Protein AF-A0A2V6JIP4-F1 (afdb_monomer)

Nearest PDB structures (foldseek):
  2ijq-assembly2_B  TM=7.005E-01  e=1.209E+00  Haloarcula marismortui
  2ijq-assembly1_A  TM=6.995E-01  e=1.365E+00  Haloarcula marismortui
  7jpn-assembly1_G  TM=5.133E-01  e=2.505E+00  Bos taurus

Solvent-accessible surface area (backbone atoms only — not comparable to full-atom values): 11284 Å² total; per-residue (Å²): 140,83,64,77,62,62,61,51,55,51,53,52,57,56,57,62,64,69,71,70,68,81,79,73,77,76,75,72,80,72,75,51,71,72,51,55,55,49,52,49,35,52,51,27,52,75,67,64,38,19,57,61,22,19,54,51,28,48,55,57,59,68,46,86,86,67,50,73,68,58,42,12,33,30,50,36,49,26,55,48,21,40,27,40,12,28,43,75,60,80,33,53,73,65,56,43,55,61,71,56,57,81,49,57,80,31,61,32,30,48,71,76,20,48,25,46,88,70,74,53,91,84,61,56,57,30,46,46,69,90,48,53,75,48,38,60,46,63,33,40,38,46,49,99,82,66,77,33,36,27,31,40,37,39,39,28,37,71,58,56,57,72,55,79,89,44,52,75,21,32,34,27,45,36,25,33,25,69,44,77,41,67,31,95,82,65,37,48,50,47,25,29,38,37,33,29,35,70,22,49,76,50,77,46,73,81,127

Sequence (207 aa):
MISRSAKRAKLIALLVLLLFVPVTICRGETATEDQEEYDRILQLISNEDWKAASDAAASYLAKTGTSGDLQARLRYIVIYTTAGAVSTGAFDFDVLNKRLKGFVAKSVTLPDRPVINDAQPGRMNAICISDPHATSFMVVAANKTNTTIHAFEYVKLQQAVDLAPHVGELGSITGTLRKIEPNPNKSRALVLRIYIDDATIAFSKHS

pLDDT: mean 86.93, std 17.53, range [41.91, 98.75]

Mean predicted aligned error: 9.5 Å

Structure (mmCIF, N/CA/C/O backbone):
data_AF-A0A2V6JIP4-F1
#
_entry.id   AF-A0A2V6JIP4-F1
#
loop_
_atom_site.group_PDB
_atom_site.id
_atom_site.type_symbol
_atom_site.label_atom_id
_atom_site.label_alt_id
_atom_site.label_comp_id
_atom_site.label_asym_id
_atom_site.label_entity_id
_atom_site.label_seq_id
_atom_site.pdbx_PDB_ins_code
_atom_site.Cartn_x
_atom_site.Cartn_y
_atom_site.Cartn_z
_atom_site.occupancy
_atom_site.B_iso_or_equiv
_atom_site.auth_seq_id
_atom_site.auth_comp_id
_atom_site.auth_asym_id
_atom_site.auth_atom_id
_atom_site.pdbx_PDB_model_num
ATOM 1 N N . MET A 1 1 ? 28.187 79.185 -5.953 1.00 47.06 1 MET A N 1
ATOM 2 C CA . MET A 1 1 ? 26.745 79.129 -5.610 1.00 47.06 1 MET A CA 1
ATOM 3 C C . MET A 1 1 ? 26.079 78.025 -6.421 1.00 47.06 1 MET A C 1
ATOM 5 O O . MET A 1 1 ? 25.707 78.257 -7.559 1.00 47.06 1 MET A O 1
ATOM 9 N N . ILE A 1 2 ? 25.969 76.813 -5.867 1.00 44.22 2 ILE A N 1
ATOM 10 C CA . ILE A 1 2 ? 25.184 75.724 -6.472 1.00 44.22 2 ILE A CA 1
ATOM 11 C C . ILE A 1 2 ? 23.870 75.648 -5.696 1.00 44.22 2 ILE A C 1
ATOM 13 O O . ILE A 1 2 ? 23.852 75.479 -4.477 1.00 44.22 2 ILE A O 1
ATOM 17 N N . SER A 1 3 ? 22.786 75.895 -6.424 1.00 41.91 3 SER A N 1
ATOM 18 C CA . SER A 1 3 ? 21.436 76.165 -5.938 1.00 41.91 3 SER A CA 1
ATOM 19 C C . SER A 1 3 ? 20.880 75.061 -5.025 1.00 41.91 3 SER A C 1
ATOM 21 O O . SER A 1 3 ? 20.859 73.883 -5.387 1.00 41.91 3 SER A O 1
ATOM 23 N N . ARG A 1 4 ? 20.340 75.459 -3.859 1.00 49.81 4 ARG A N 1
ATOM 24 C CA . ARG A 1 4 ? 19.570 74.602 -2.926 1.00 49.81 4 ARG A CA 1
ATOM 25 C C . ARG A 1 4 ? 18.378 73.889 -3.603 1.00 49.81 4 ARG A C 1
ATOM 27 O O . ARG A 1 4 ? 17.876 72.911 -3.055 1.00 49.81 4 ARG A O 1
ATOM 34 N N . SER A 1 5 ? 17.967 74.339 -4.793 1.00 52.50 5 SER A N 1
ATOM 35 C CA . SER A 1 5 ? 16.882 73.769 -5.603 1.00 52.50 5 SER A CA 1
ATOM 36 C C . SER A 1 5 ? 17.182 72.351 -6.119 1.00 52.50 5 SER A C 1
ATOM 38 O O . SER A 1 5 ? 16.341 71.459 -6.012 1.00 52.50 5 SER A O 1
ATOM 40 N N . ALA A 1 6 ? 18.416 72.080 -6.564 1.00 49.09 6 ALA A N 1
ATOM 41 C CA . ALA A 1 6 ? 18.770 70.790 -7.172 1.00 49.09 6 ALA A CA 1
ATOM 42 C C . ALA A 1 6 ? 18.774 69.621 -6.167 1.00 49.09 6 ALA A C 1
ATOM 44 O O . ALA A 1 6 ? 18.506 68.477 -6.532 1.00 49.09 6 ALA A O 1
ATOM 45 N N . LYS A 1 7 ? 19.043 69.903 -4.883 1.00 46.25 7 LYS A N 1
ATOM 46 C CA . LYS A 1 7 ? 19.002 68.893 -3.811 1.00 46.25 7 LYS A CA 1
ATOM 47 C C . LYS A 1 7 ? 17.568 68.526 -3.415 1.00 46.25 7 LYS A C 1
ATOM 49 O O . LYS A 1 7 ? 17.318 67.367 -3.107 1.00 46.25 7 LYS A O 1
ATOM 54 N N . ARG A 1 8 ? 16.623 69.475 -3.476 1.00 51.84 8 ARG A N 1
ATOM 55 C CA . ARG A 1 8 ? 15.197 69.218 -3.203 1.00 51.84 8 ARG A CA 1
ATOM 56 C C . ARG A 1 8 ? 14.533 68.428 -4.333 1.00 51.84 8 ARG A C 1
ATOM 58 O O . ARG A 1 8 ? 13.801 67.490 -4.047 1.00 51.84 8 ARG A O 1
ATOM 65 N N . ALA A 1 9 ? 14.866 68.728 -5.590 1.00 53.12 9 ALA A N 1
ATOM 66 C CA . ALA A 1 9 ? 14.358 67.981 -6.743 1.00 53.12 9 ALA A CA 1
ATOM 67 C C . ALA A 1 9 ? 14.819 66.508 -6.750 1.00 53.12 9 ALA A C 1
ATOM 69 O O . ALA A 1 9 ? 14.025 65.617 -7.037 1.00 53.12 9 ALA A O 1
ATOM 70 N N . LYS A 1 10 ? 16.073 66.232 -6.354 1.00 49.16 10 LYS A N 1
ATOM 71 C CA . LYS A 1 10 ? 16.584 64.854 -6.223 1.00 49.16 10 LYS A CA 1
ATOM 72 C C . LYS A 1 10 ? 15.958 64.081 -5.059 1.00 49.16 10 LYS A C 1
ATOM 74 O O . LYS A 1 10 ? 15.735 62.885 -5.195 1.00 49.16 10 LYS A O 1
ATOM 79 N N . LEU A 1 11 ? 15.651 64.746 -3.942 1.00 46.84 11 LEU A N 1
ATOM 80 C CA . LEU A 1 11 ? 15.025 64.096 -2.785 1.00 46.84 11 LEU A CA 1
ATOM 81 C C . LEU A 1 11 ? 13.560 63.717 -3.064 1.00 46.84 11 LEU A C 1
ATOM 83 O O . LEU A 1 11 ? 13.113 62.658 -2.640 1.00 46.84 11 LEU A O 1
ATOM 87 N N . ILE A 1 12 ? 12.841 64.548 -3.827 1.00 54.12 12 ILE A N 1
ATOM 88 C CA . ILE A 1 12 ? 11.459 64.270 -4.250 1.00 54.12 12 ILE A CA 1
ATOM 89 C C . ILE A 1 12 ? 11.430 63.141 -5.292 1.00 54.12 12 ILE A C 1
ATOM 91 O O . ILE A 1 12 ? 10.610 62.236 -5.180 1.00 54.12 12 ILE A O 1
ATOM 95 N N . ALA A 1 13 ? 12.366 63.128 -6.248 1.00 54.41 13 ALA A N 1
ATOM 96 C CA . ALA A 1 13 ? 12.469 62.046 -7.230 1.00 54.41 13 ALA A CA 1
ATOM 97 C C . ALA A 1 13 ? 12.813 60.683 -6.591 1.00 54.41 13 ALA A C 1
ATOM 99 O O . ALA A 1 13 ? 12.312 59.656 -7.040 1.00 54.41 13 ALA A O 1
ATOM 100 N N . LEU A 1 14 ? 13.616 60.667 -5.518 1.00 48.69 14 LEU A 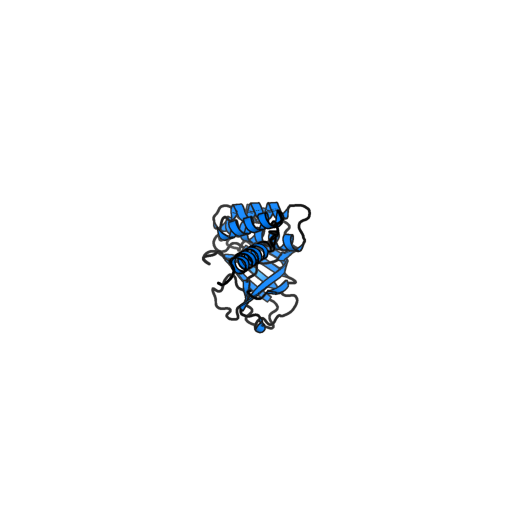N 1
ATOM 101 C CA . LEU A 1 14 ? 13.953 59.437 -4.793 1.00 48.69 14 LEU A CA 1
ATOM 102 C C . LEU A 1 14 ? 12.783 58.919 -3.933 1.00 48.69 14 LEU A C 1
ATOM 104 O O . LEU A 1 14 ? 12.618 57.710 -3.803 1.00 48.69 14 LEU A O 1
ATOM 108 N N . LEU A 1 15 ? 11.948 59.811 -3.382 1.00 49.94 15 LEU A N 1
ATOM 109 C CA . LEU A 1 15 ? 10.772 59.418 -2.593 1.00 49.94 15 LEU A CA 1
ATOM 110 C C . LEU A 1 15 ? 9.631 58.855 -3.456 1.00 49.94 15 LEU A C 1
ATOM 112 O O . LEU A 1 15 ? 8.916 57.964 -3.009 1.00 49.94 15 LEU A O 1
ATOM 116 N N . VAL A 1 16 ? 9.472 59.337 -4.693 1.00 52.81 16 VAL A N 1
ATOM 117 C CA . VAL A 1 16 ? 8.431 58.844 -5.615 1.00 52.81 16 VAL A CA 1
ATOM 118 C C . VAL A 1 16 ? 8.774 57.453 -6.172 1.00 52.81 16 VAL A C 1
ATOM 120 O O . VAL A 1 16 ? 7.871 56.664 -6.439 1.00 52.81 16 VAL A O 1
ATOM 123 N N . LEU A 1 17 ? 10.061 57.099 -6.270 1.00 46.59 17 LEU A N 1
ATOM 124 C CA . LEU A 1 17 ? 10.493 55.778 -6.747 1.00 46.59 17 LEU A CA 1
ATOM 125 C C . LEU A 1 17 ? 10.333 54.660 -5.693 1.00 46.59 17 LEU A C 1
ATOM 127 O O . LEU A 1 17 ? 10.286 53.487 -6.046 1.00 46.59 17 LEU A O 1
ATOM 131 N N . LE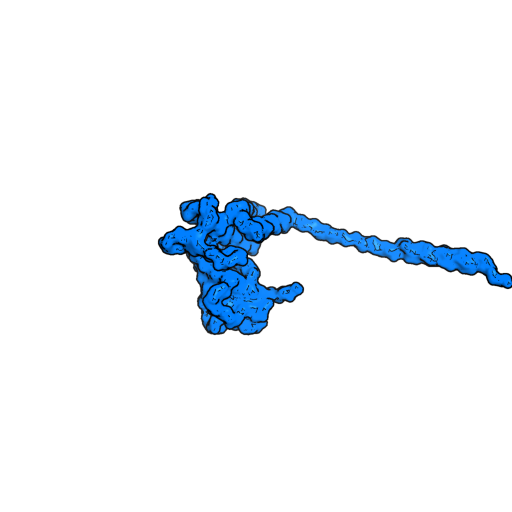U A 1 18 ? 10.205 55.010 -4.409 1.00 48.09 18 LEU A N 1
ATOM 132 C CA . LEU A 1 18 ? 10.029 54.058 -3.300 1.00 48.09 18 LEU A CA 1
ATOM 133 C C . LEU A 1 18 ? 8.567 53.637 -3.056 1.00 48.09 18 LEU A C 1
ATOM 135 O O . LEU A 1 18 ? 8.319 52.759 -2.235 1.00 48.09 18 LEU A O 1
ATOM 139 N N . LEU A 1 19 ? 7.603 54.227 -3.772 1.00 47.38 19 LEU A N 1
ATOM 140 C CA . LEU A 1 19 ? 6.169 53.930 -3.626 1.00 47.38 19 LEU A CA 1
ATOM 141 C C . LEU A 1 19 ? 5.627 52.920 -4.652 1.00 47.38 19 LEU A C 1
ATOM 143 O O . LEU A 1 19 ? 4.460 52.550 -4.578 1.00 47.38 19 LEU A O 1
ATOM 147 N N . PHE A 1 20 ? 6.467 52.429 -5.567 1.00 47.50 20 PHE A N 1
ATOM 148 C CA . PHE A 1 20 ? 6.118 51.375 -6.525 1.00 47.50 20 PHE A CA 1
ATOM 149 C C . PHE A 1 20 ? 6.810 50.053 -6.178 1.00 47.50 20 PHE A C 1
ATOM 151 O O . PHE A 1 20 ? 7.462 49.438 -7.018 1.00 47.50 20 PHE A O 1
ATOM 158 N N . VAL A 1 21 ? 6.669 49.593 -4.932 1.00 52.66 21 VAL A N 1
ATOM 159 C CA . VAL A 1 21 ? 6.847 48.164 -4.655 1.00 52.66 21 VAL A CA 1
ATOM 160 C C . VAL A 1 21 ? 5.529 47.506 -5.057 1.00 52.66 21 VAL A C 1
ATOM 162 O O . VAL A 1 21 ? 4.524 47.755 -4.387 1.00 52.66 21 VAL A O 1
ATOM 165 N N . PRO A 1 22 ? 5.465 46.724 -6.152 1.00 52.22 22 PRO A N 1
ATOM 166 C CA . PRO A 1 22 ? 4.296 45.901 -6.388 1.00 52.22 22 PRO A CA 1
ATOM 167 C C . PRO A 1 22 ? 4.175 44.982 -5.176 1.00 52.22 22 PRO A C 1
ATOM 169 O O . PRO A 1 22 ? 5.034 44.137 -4.929 1.00 52.22 22 PRO A O 1
ATOM 172 N N . VAL A 1 23 ? 3.130 45.194 -4.376 1.00 49.75 23 VAL A N 1
ATOM 173 C CA . VAL A 1 23 ? 2.693 44.205 -3.401 1.00 49.75 23 VAL A CA 1
ATOM 174 C C . VAL A 1 23 ? 2.195 43.047 -4.246 1.00 49.75 23 VAL A C 1
ATOM 176 O O . VAL A 1 23 ? 1.039 43.006 -4.663 1.00 49.75 23 VAL A O 1
ATOM 179 N N . THR A 1 24 ? 3.104 42.140 -4.584 1.00 53.69 24 THR A N 1
ATOM 180 C CA . THR A 1 24 ? 2.742 40.823 -5.071 1.00 53.69 24 THR A CA 1
ATOM 181 C C . THR A 1 24 ? 1.985 40.196 -3.915 1.00 53.69 24 THR A C 1
ATOM 183 O O . THR A 1 24 ? 2.576 39.731 -2.943 1.00 53.69 24 THR A O 1
ATOM 186 N N . ILE A 1 25 ? 0.656 40.286 -3.962 1.00 48.72 25 ILE A N 1
ATOM 187 C CA . ILE A 1 25 ? -0.211 39.504 -3.097 1.00 48.72 25 ILE A CA 1
ATOM 188 C C . ILE A 1 25 ? 0.068 38.064 -3.514 1.00 48.72 25 ILE A C 1
ATOM 190 O O . ILE A 1 25 ? -0.508 37.563 -4.478 1.00 48.72 25 ILE A O 1
ATOM 194 N N . CYS A 1 26 ? 1.016 37.421 -2.831 1.00 47.44 26 CYS A N 1
ATOM 195 C CA . CYS A 1 26 ? 1.121 35.977 -2.818 1.00 47.44 26 CYS A CA 1
ATOM 196 C C . CYS A 1 26 ? -0.210 35.491 -2.256 1.00 47.44 26 CYS A C 1
ATOM 198 O O . CYS A 1 26 ? -0.433 35.491 -1.046 1.00 47.44 26 CYS A O 1
ATOM 200 N N . ARG A 1 27 ? -1.1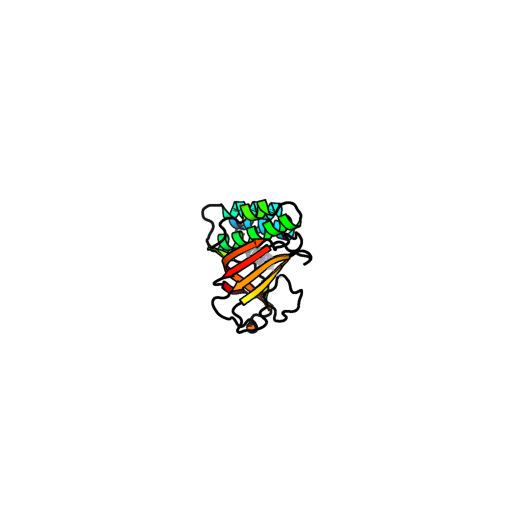37 35.158 -3.154 1.00 42.69 27 ARG A N 1
ATOM 201 C CA . ARG A 1 27 ? -2.284 34.328 -2.828 1.00 42.69 27 ARG A CA 1
ATOM 202 C C . ARG A 1 27 ? -1.668 33.014 -2.361 1.00 42.69 27 ARG A C 1
ATOM 204 O O . ARG A 1 27 ? -1.226 32.225 -3.187 1.00 42.69 27 ARG A O 1
ATOM 211 N N . GLY A 1 28 ? -1.536 32.842 -1.048 1.00 43.78 28 GLY A N 1
ATOM 212 C CA . GLY A 1 28 ? -1.314 31.522 -0.486 1.00 43.78 28 GLY A CA 1
ATOM 213 C C . GLY A 1 28 ? -2.487 30.682 -0.956 1.00 43.78 28 GLY A C 1
ATOM 214 O O . GLY A 1 28 ? -3.631 30.987 -0.614 1.00 43.78 28 GLY A O 1
ATOM 215 N N . GLU A 1 29 ? -2.218 29.720 -1.832 1.00 47.16 29 GLU A N 1
ATOM 216 C CA . GLU A 1 29 ? -3.162 28.655 -2.131 1.00 47.16 29 GLU A CA 1
ATOM 217 C C . GLU A 1 29 ? -3.501 28.032 -0.779 1.00 47.16 29 GLU A C 1
ATOM 219 O O . GLU A 1 29 ? -2.646 27.462 -0.103 1.00 47.16 29 GLU A O 1
ATOM 224 N N . THR A 1 30 ? -4.714 28.293 -0.304 1.00 48.38 30 THR A N 1
ATOM 225 C CA . THR A 1 30 ? -5.207 27.665 0.914 1.00 48.38 30 THR A CA 1
ATOM 226 C C . THR A 1 30 ? -5.352 26.199 0.561 1.00 48.38 30 THR A C 1
ATOM 228 O O . THR A 1 30 ? -6.073 25.869 -0.382 1.00 48.38 30 THR A O 1
ATOM 231 N N . ALA A 1 31 ? -4.600 25.339 1.250 1.00 60.22 31 ALA A N 1
ATOM 232 C CA . ALA A 1 31 ? -4.761 23.904 1.108 1.00 60.22 31 ALA A CA 1
ATOM 233 C C . ALA A 1 31 ? -6.252 23.587 1.277 1.00 60.22 31 ALA A C 1
ATOM 235 O O . ALA A 1 31 ? -6.905 24.083 2.197 1.00 60.22 31 ALA A O 1
ATOM 236 N N . THR A 1 32 ? -6.819 22.833 0.341 1.00 76.25 32 THR A N 1
ATOM 237 C CA . THR A 1 32 ? -8.200 22.372 0.476 1.00 76.25 32 THR A CA 1
ATOM 238 C C . THR A 1 32 ? -8.299 21.490 1.724 1.00 76.25 32 THR A C 1
ATOM 240 O O . THR A 1 32 ? -7.341 20.792 2.042 1.00 76.25 32 THR A O 1
ATOM 243 N N . GLU A 1 33 ? -9.443 21.465 2.412 1.00 76.19 33 GLU A N 1
ATOM 244 C CA . GLU A 1 33 ? -9.674 20.603 3.593 1.00 76.19 33 GLU A CA 1
ATOM 245 C C . GLU A 1 33 ? -9.262 19.135 3.335 1.00 76.19 33 GLU A C 1
ATOM 247 O O . GLU A 1 33 ? -8.642 18.484 4.175 1.00 76.19 33 GLU A O 1
ATOM 252 N N . ASP A 1 34 ? -9.504 18.658 2.111 1.00 81.19 34 ASP A N 1
ATOM 253 C CA . ASP A 1 34 ? -9.101 17.338 1.619 1.00 81.19 34 ASP A CA 1
ATOM 254 C C . ASP A 1 34 ? -7.580 17.090 1.652 1.00 81.19 34 ASP A C 1
ATOM 256 O O . ASP A 1 34 ? -7.134 15.962 1.890 1.00 81.19 34 ASP A O 1
ATOM 260 N N . GLN A 1 35 ? -6.785 18.134 1.410 1.00 86.06 35 GLN A N 1
ATOM 261 C CA . GLN A 1 35 ? -5.325 18.083 1.443 1.00 86.06 35 GLN A CA 1
ATOM 262 C C . GLN A 1 35 ? -4.834 18.036 2.892 1.00 86.06 35 GLN A C 1
ATOM 264 O O . GLN A 1 35 ? -3.994 17.202 3.221 1.00 86.06 35 GLN A O 1
ATOM 269 N N . GLU A 1 36 ? -5.412 18.852 3.779 1.00 90.38 36 GLU A N 1
ATOM 270 C CA . GLU A 1 36 ? -5.062 18.852 5.205 1.00 90.38 36 GLU A CA 1
ATOM 271 C C . GLU A 1 36 ? -5.345 17.495 5.868 1.00 90.38 36 GLU A C 1
ATOM 273 O O . GLU A 1 36 ? -4.538 16.994 6.657 1.00 90.38 36 GLU A O 1
ATOM 278 N N . GLU A 1 37 ? -6.474 16.859 5.538 1.00 92.94 37 GLU A N 1
ATOM 279 C CA . GLU A 1 37 ? -6.805 15.535 6.066 1.00 92.94 37 GLU A CA 1
ATOM 280 C C . GLU A 1 37 ? -5.851 14.455 5.542 1.00 92.94 37 GLU A C 1
ATOM 282 O O . GLU A 1 37 ? -5.409 13.595 6.313 1.00 92.94 37 GLU A O 1
ATOM 287 N N . TYR A 1 38 ? -5.496 14.510 4.256 1.00 94.50 38 TYR A N 1
ATOM 288 C CA . TYR A 1 38 ? -4.529 13.585 3.674 1.00 94.50 38 TYR A CA 1
ATOM 289 C C . TYR A 1 38 ? -3.145 13.745 4.320 1.00 94.50 38 TYR A C 1
ATOM 291 O O . TYR A 1 38 ? -2.554 12.760 4.767 1.00 94.50 38 TYR A O 1
ATOM 299 N N . ASP A 1 39 ? -2.668 14.981 4.468 1.00 95.56 39 ASP A N 1
ATOM 300 C CA . ASP A 1 39 ? -1.378 15.289 5.090 1.00 95.56 39 ASP A CA 1
ATOM 301 C C . ASP A 1 39 ? -1.338 14.861 6.559 1.00 95.56 39 ASP A C 1
ATOM 303 O O . ASP A 1 39 ? -0.343 14.301 7.030 1.00 95.56 39 ASP A O 1
ATOM 307 N N . ARG A 1 40 ? -2.454 15.010 7.283 1.00 97.44 40 ARG A N 1
ATOM 308 C CA . ARG A 1 40 ? -2.588 14.484 8.644 1.00 97.44 40 ARG A CA 1
ATOM 309 C C . ARG A 1 40 ? -2.426 12.965 8.689 1.00 97.44 40 ARG A C 1
ATOM 311 O O . ARG A 1 40 ? -1.761 12.459 9.594 1.00 97.44 40 ARG A O 1
ATOM 318 N N . ILE A 1 41 ? -3.013 12.225 7.746 1.00 98.31 41 ILE A N 1
ATOM 319 C CA . ILE A 1 41 ? -2.838 10.767 7.668 1.00 98.31 41 ILE A CA 1
ATOM 320 C C . ILE A 1 41 ? -1.366 10.425 7.431 1.00 98.31 41 ILE A C 1
ATOM 322 O O . ILE A 1 41 ? -0.825 9.564 8.128 1.00 98.31 41 ILE A O 1
ATOM 326 N N . LEU A 1 42 ? -0.699 11.115 6.502 1.00 97.56 42 LEU A N 1
ATOM 327 C CA . LEU A 1 42 ? 0.726 10.905 6.237 1.00 97.56 42 LEU A CA 1
ATOM 328 C C . LEU A 1 42 ? 1.589 11.199 7.469 1.00 97.56 42 LEU A C 1
ATOM 330 O O . LEU A 1 42 ? 2.515 10.441 7.764 1.00 97.56 42 LEU A O 1
ATOM 334 N N . GLN A 1 43 ? 1.251 12.232 8.242 1.00 98.06 43 GLN A N 1
ATOM 335 C CA . GLN A 1 43 ? 1.936 12.537 9.495 1.00 98.06 43 GLN A CA 1
ATOM 336 C C . GLN A 1 43 ? 1.770 11.415 10.532 1.00 98.06 43 GLN A C 1
ATOM 338 O O . GLN A 1 43 ? 2.742 11.044 11.192 1.00 98.06 43 GLN A O 1
ATOM 343 N N . LEU A 1 44 ? 0.568 10.843 10.666 1.00 98.62 44 LEU A N 1
ATOM 344 C CA . LEU A 1 44 ? 0.320 9.706 11.563 1.00 98.62 44 LEU A CA 1
ATOM 345 C C . LEU A 1 44 ? 1.125 8.469 11.137 1.00 98.62 44 LEU A C 1
ATOM 347 O O . LEU A 1 44 ? 1.718 7.808 11.987 1.00 98.62 44 LEU A O 1
ATOM 351 N N . ILE A 1 45 ? 1.208 8.198 9.829 1.00 98.12 45 ILE A N 1
ATOM 352 C CA . ILE A 1 45 ? 2.043 7.125 9.262 1.00 98.12 45 ILE A CA 1
ATOM 353 C C . ILE A 1 45 ? 3.522 7.368 9.574 1.00 98.12 45 ILE A C 1
ATOM 355 O O . ILE A 1 45 ? 4.206 6.456 10.028 1.00 98.12 45 ILE A O 1
ATOM 359 N N . SER A 1 46 ? 4.014 8.592 9.366 1.00 96.94 46 SER A N 1
ATOM 360 C CA . SER A 1 46 ? 5.406 8.965 9.650 1.00 96.94 46 SER A CA 1
ATOM 361 C C . SER A 1 46 ? 5.764 8.810 11.131 1.00 96.94 46 SER A C 1
ATOM 363 O O . SER A 1 46 ? 6.915 8.518 11.463 1.00 96.94 46 SER A O 1
ATOM 365 N N . ASN A 1 47 ? 4.786 9.008 12.016 1.00 98.06 47 ASN A N 1
ATOM 366 C CA . ASN A 1 47 ? 4.930 8.823 13.457 1.00 98.06 47 ASN A CA 1
ATOM 367 C C . ASN A 1 47 ? 4.716 7.366 13.903 1.00 98.06 47 ASN A C 1
ATOM 369 O O . ASN A 1 47 ? 4.812 7.089 15.095 1.00 98.06 47 ASN A O 1
ATOM 373 N N . GLU A 1 48 ? 4.416 6.452 12.974 1.00 98.19 48 GLU A N 1
ATOM 374 C CA . GLU A 1 48 ? 4.067 5.053 13.246 1.00 98.19 48 GLU A CA 1
ATOM 375 C C . GLU A 1 48 ? 2.860 4.895 14.203 1.00 98.19 48 GLU A C 1
ATOM 377 O O . GLU A 1 48 ? 2.696 3.865 14.860 1.00 98.19 48 GLU A O 1
ATOM 382 N N . ASP A 1 49 ? 1.959 5.889 14.252 1.00 98.44 49 ASP A N 1
ATOM 383 C CA . ASP A 1 49 ? 0.675 5.791 14.961 1.00 98.44 49 ASP A CA 1
ATOM 384 C C . ASP A 1 49 ? -0.329 5.015 14.099 1.00 98.44 49 ASP A C 1
ATOM 386 O O . ASP A 1 49 ? -1.267 5.550 13.498 1.00 98.44 49 ASP A O 1
ATOM 390 N N . TRP A 1 50 ? -0.077 3.713 13.985 1.00 98.38 50 TRP A N 1
ATOM 391 C CA . TRP A 1 50 ? -0.750 2.851 13.021 1.00 98.38 50 TRP A CA 1
ATOM 392 C C . TRP A 1 50 ? -2.256 2.775 13.216 1.00 98.38 50 TRP A C 1
ATOM 394 O O . TRP A 1 50 ? -3.005 2.734 12.239 1.00 98.38 50 TRP A O 1
ATOM 404 N N . LYS A 1 51 ? -2.711 2.758 14.473 1.00 98.56 51 LYS A N 1
ATOM 405 C CA . LYS A 1 51 ? -4.139 2.692 14.773 1.00 98.56 51 LYS A CA 1
ATOM 406 C C . LYS A 1 51 ? -4.824 3.984 14.336 1.00 98.56 51 LYS A C 1
ATOM 408 O O . LYS A 1 51 ? -5.820 3.909 13.617 1.00 98.56 51 LYS A O 1
ATOM 413 N N . ALA A 1 52 ? -4.295 5.143 14.735 1.00 98.62 52 ALA A N 1
ATOM 414 C CA . ALA A 1 52 ? -4.886 6.421 14.359 1.00 98.62 52 ALA A CA 1
ATOM 415 C C . ALA A 1 52 ? -4.831 6.639 12.842 1.00 98.62 52 ALA A C 1
ATOM 417 O O . ALA A 1 52 ? -5.829 7.055 12.257 1.00 98.62 52 ALA A O 1
ATOM 418 N N . ALA A 1 53 ? -3.714 6.293 12.194 1.00 98.69 53 ALA A N 1
ATOM 419 C CA . ALA A 1 53 ? -3.576 6.366 10.743 1.00 98.69 53 ALA A CA 1
ATOM 420 C C . ALA A 1 53 ? -4.605 5.476 10.026 1.00 98.69 53 ALA A C 1
ATOM 422 O O . ALA A 1 53 ? -5.245 5.914 9.071 1.00 98.69 53 ALA A O 1
ATOM 423 N N . SER A 1 54 ? -4.808 4.247 10.513 1.00 98.50 54 SER A N 1
ATOM 424 C CA . SER A 1 54 ? -5.786 3.307 9.956 1.00 98.50 54 SER A CA 1
ATOM 425 C C . SER A 1 54 ? -7.223 3.796 10.123 1.00 98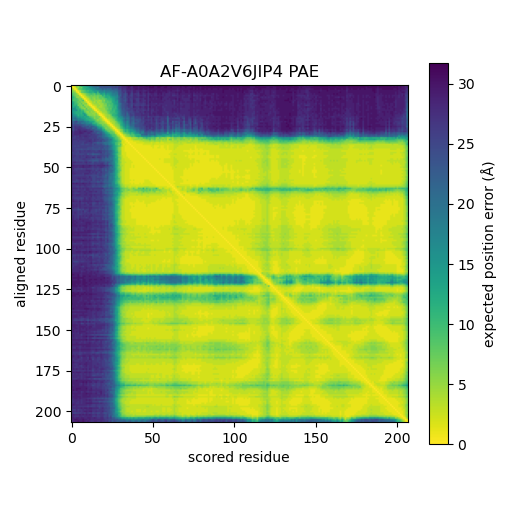.50 54 SER A C 1
ATOM 427 O O . SER A 1 54 ? -8.005 3.737 9.175 1.00 98.50 54 SER A O 1
ATOM 429 N N . ASP A 1 55 ? -7.574 4.301 11.309 1.00 98.50 55 ASP A N 1
ATOM 430 C CA . ASP A 1 55 ? -8.905 4.852 11.580 1.00 98.50 55 ASP A CA 1
ATOM 431 C C . ASP A 1 55 ? -9.177 6.099 10.718 1.00 98.50 55 ASP A C 1
ATOM 433 O O . ASP A 1 55 ? -10.232 6.190 10.087 1.00 98.50 55 ASP A O 1
ATOM 437 N N . ALA A 1 56 ? -8.210 7.019 10.624 1.00 98.31 56 ALA A N 1
ATOM 438 C CA . ALA A 1 56 ? -8.324 8.232 9.816 1.00 98.31 56 ALA A CA 1
ATOM 439 C C . ALA A 1 56 ? -8.454 7.917 8.317 1.00 98.31 56 ALA A C 1
ATOM 441 O O . ALA A 1 56 ? -9.361 8.422 7.659 1.00 98.31 56 ALA A O 1
ATOM 442 N N . ALA A 1 57 ? -7.618 7.023 7.784 1.00 98.12 57 ALA A N 1
ATOM 443 C CA . ALA A 1 57 ? -7.678 6.642 6.375 1.00 98.12 57 ALA A CA 1
ATOM 444 C C . ALA A 1 57 ? -8.973 5.902 6.013 1.00 98.12 57 ALA A C 1
ATOM 446 O O . ALA A 1 57 ? -9.536 6.141 4.946 1.00 98.12 57 ALA A O 1
ATOM 447 N N . ALA A 1 58 ? -9.479 5.035 6.897 1.00 97.69 58 ALA A N 1
ATOM 448 C CA . ALA A 1 58 ? -10.754 4.355 6.681 1.00 97.69 58 ALA A CA 1
ATOM 449 C C . ALA A 1 58 ? -11.934 5.338 6.716 1.00 97.69 58 ALA A C 1
ATOM 451 O O . ALA A 1 58 ? -12.848 5.224 5.901 1.00 97.69 58 ALA A O 1
ATOM 452 N N . SER A 1 59 ? -11.892 6.315 7.628 1.00 96.81 59 SER A N 1
ATOM 453 C CA . SER A 1 59 ? -12.883 7.391 7.702 1.00 96.81 59 SER A CA 1
ATOM 454 C C . SER A 1 59 ? -12.878 8.240 6.432 1.00 96.81 59 SER A C 1
ATOM 456 O O . SER A 1 59 ? -13.937 8.486 5.859 1.00 96.81 59 SER A O 1
ATOM 458 N N . TYR A 1 60 ? -11.697 8.637 5.951 1.00 97.06 60 TYR A N 1
ATOM 459 C CA . TYR A 1 60 ? -11.582 9.433 4.733 1.00 97.06 60 TYR A CA 1
ATOM 460 C C . TYR A 1 60 ? -12.054 8.642 3.502 1.00 97.06 60 TYR A C 1
ATOM 462 O O . TYR A 1 60 ? -12.848 9.137 2.708 1.00 97.06 60 TYR A O 1
ATOM 470 N N . LEU A 1 61 ? -11.684 7.363 3.387 1.00 96.19 61 LEU A N 1
ATOM 471 C CA . LEU A 1 61 ? -12.138 6.501 2.289 1.00 96.19 61 LEU A CA 1
ATOM 472 C C . LEU A 1 61 ? -13.672 6.371 2.212 1.00 96.19 61 LEU A C 1
ATOM 474 O O . LEU A 1 61 ? -14.207 6.108 1.137 1.00 96.19 61 LEU A O 1
ATOM 478 N N . ALA A 1 62 ? -14.375 6.527 3.336 1.00 94.69 62 ALA A N 1
ATOM 479 C CA . ALA A 1 62 ? -15.831 6.443 3.402 1.00 94.69 62 ALA A CA 1
ATOM 480 C C . ALA A 1 62 ? -16.553 7.748 3.011 1.00 94.69 62 ALA A C 1
ATOM 482 O O . ALA A 1 62 ? -17.779 7.731 2.870 1.00 94.69 62 ALA A O 1
ATOM 483 N N . LYS A 1 63 ? -15.838 8.871 2.839 1.00 93.44 63 LYS A N 1
ATOM 484 C CA . LYS A 1 63 ? -16.447 10.147 2.440 1.00 93.44 63 LYS A CA 1
ATOM 485 C C . LYS A 1 63 ? -16.984 10.075 1.007 1.00 93.44 63 LYS A C 1
ATOM 487 O O . LYS A 1 63 ? -16.399 9.471 0.110 1.00 93.44 63 LYS A O 1
ATOM 492 N N . THR A 1 64 ? -18.129 10.710 0.774 1.00 84.62 64 THR A N 1
ATOM 493 C CA . THR A 1 64 ? -18.696 10.855 -0.572 1.00 84.62 64 THR A CA 1
ATOM 494 C C . THR A 1 64 ? -17.916 11.897 -1.367 1.00 84.62 64 THR A C 1
ATOM 496 O O . THR A 1 64 ? -17.574 12.939 -0.820 1.00 84.62 64 THR A O 1
ATOM 499 N N . GLY A 1 65 ? -17.701 11.663 -2.663 1.00 84.06 65 GLY A N 1
ATOM 500 C CA . GLY A 1 65 ? -17.035 12.629 -3.549 1.00 84.06 65 GLY A CA 1
ATOM 501 C C . GLY A 1 65 ? -15.516 12.465 -3.662 1.00 84.06 65 GLY A C 1
ATOM 502 O O . GLY A 1 65 ? -14.913 13.093 -4.525 1.00 84.06 65 GLY A O 1
ATOM 503 N N . THR A 1 66 ? -14.902 11.571 -2.881 1.00 86.50 66 THR A N 1
ATOM 504 C CA . THR A 1 66 ? -13.485 11.207 -3.024 1.00 86.50 66 THR A CA 1
ATOM 505 C C . THR A 1 66 ? -13.210 10.663 -4.429 1.00 86.50 66 THR A C 1
ATOM 507 O O . THR A 1 66 ? -13.878 9.722 -4.874 1.00 86.50 66 THR A O 1
ATOM 510 N N . SER A 1 67 ? -12.216 11.223 -5.125 1.00 91.69 67 SER A N 1
ATOM 511 C CA . SER A 1 67 ? -11.843 10.792 -6.479 1.00 91.69 67 SER A CA 1
ATOM 512 C C . SER A 1 67 ? -11.409 9.320 -6.519 1.00 91.69 67 SER A C 1
ATOM 514 O O . SER A 1 67 ? -10.948 8.767 -5.519 1.00 91.69 67 SER A O 1
ATOM 516 N N . GLY A 1 68 ? -11.538 8.666 -7.678 1.00 93.19 68 GLY A N 1
ATOM 517 C CA . GLY A 1 68 ? -11.145 7.259 -7.838 1.00 93.19 68 GLY A CA 1
ATOM 518 C C . GLY A 1 68 ? -9.679 6.998 -7.472 1.00 93.19 68 GLY A C 1
ATOM 519 O O . GLY A 1 68 ? -9.386 6.024 -6.775 1.00 93.19 68 GLY A O 1
ATOM 520 N N . ASP A 1 69 ? -8.789 7.912 -7.863 1.00 93.88 69 ASP A N 1
ATOM 521 C CA . ASP A 1 69 ? -7.353 7.841 -7.575 1.00 93.88 69 ASP A CA 1
ATOM 522 C C . ASP A 1 69 ? -7.069 7.979 -6.078 1.00 93.88 69 ASP A C 1
ATOM 524 O O . ASP A 1 69 ? -6.326 7.182 -5.498 1.00 93.88 69 ASP A O 1
ATOM 528 N N . LEU A 1 70 ? -7.709 8.949 -5.416 1.00 95.00 70 LEU A N 1
ATOM 529 C CA . LEU A 1 70 ? -7.562 9.134 -3.975 1.00 95.00 70 LEU A CA 1
ATOM 530 C C . LEU A 1 70 ? -8.127 7.934 -3.210 1.00 95.00 70 LEU A C 1
ATOM 532 O O . LEU A 1 70 ? -7.492 7.444 -2.278 1.00 95.00 70 LEU A O 1
ATOM 536 N N . GLN A 1 71 ? -9.263 7.382 -3.644 1.00 97.12 71 GLN A N 1
ATOM 537 C CA . GLN A 1 71 ? -9.784 6.155 -3.055 1.00 97.12 71 GLN A CA 1
ATOM 538 C C . GLN A 1 71 ? -8.800 4.988 -3.201 1.00 97.12 71 GLN A C 1
ATOM 540 O O . GLN A 1 71 ? -8.654 4.223 -2.254 1.00 97.12 71 GLN A O 1
ATOM 545 N N . ALA A 1 72 ? -8.129 4.825 -4.348 1.00 98.19 72 ALA A N 1
ATOM 546 C CA . ALA A 1 72 ? -7.143 3.759 -4.559 1.00 98.19 72 ALA A CA 1
ATOM 547 C C . ALA A 1 72 ? -5.925 3.897 -3.629 1.00 98.19 72 ALA A C 1
ATOM 549 O O . ALA A 1 72 ? -5.483 2.898 -3.049 1.00 98.19 72 ALA A O 1
ATOM 550 N N . ARG A 1 73 ? -5.440 5.128 -3.420 1.00 98.19 73 ARG A N 1
ATOM 551 C CA . ARG A 1 73 ? -4.370 5.445 -2.456 1.00 98.19 73 ARG A CA 1
ATOM 552 C C . ARG A 1 73 ? -4.805 5.173 -1.018 1.00 98.19 73 ARG A C 1
ATOM 554 O O . ARG A 1 73 ? -4.128 4.444 -0.296 1.00 98.19 73 ARG A O 1
ATOM 561 N N . LEU A 1 74 ? -5.970 5.683 -0.616 1.00 98.25 74 LEU A N 1
ATOM 562 C CA . LEU A 1 74 ? -6.523 5.473 0.725 1.00 98.25 74 LEU A CA 1
ATOM 563 C C . LEU A 1 74 ? -6.750 3.986 1.020 1.00 98.25 74 LEU A C 1
ATOM 565 O O . LEU A 1 74 ? -6.461 3.530 2.121 1.00 98.25 74 LEU A O 1
ATOM 569 N N . ARG A 1 75 ? -7.195 3.200 0.033 1.00 98.56 75 ARG A N 1
ATOM 570 C CA . ARG A 1 75 ? -7.371 1.746 0.173 1.00 98.56 75 ARG A CA 1
ATOM 571 C C . ARG A 1 75 ? -6.055 1.057 0.538 1.00 98.56 75 ARG A C 1
ATOM 573 O O . ARG A 1 75 ? -6.031 0.252 1.468 1.00 98.56 75 ARG A O 1
ATOM 580 N N . TYR A 1 76 ? -4.960 1.407 -0.140 1.00 98.75 76 TYR A N 1
ATOM 581 C CA . TYR A 1 76 ? -3.636 0.898 0.212 1.00 98.75 76 TYR A CA 1
ATOM 582 C C . TYR A 1 76 ? -3.180 1.393 1.594 1.00 98.75 76 TYR A C 1
ATOM 584 O O . TYR A 1 76 ? -2.712 0.588 2.399 1.00 98.75 76 TYR A O 1
ATOM 592 N N . ILE A 1 77 ? -3.379 2.677 1.913 1.00 98.75 77 ILE A N 1
ATOM 593 C CA . ILE A 1 77 ? -3.042 3.221 3.236 1.00 98.75 77 ILE A CA 1
ATOM 594 C C . ILE A 1 77 ? -3.763 2.442 4.340 1.00 98.75 77 ILE A C 1
ATOM 596 O O . ILE A 1 77 ? -3.130 2.053 5.321 1.00 98.75 77 ILE A O 1
ATOM 600 N N . VAL A 1 78 ? -5.057 2.151 4.178 1.00 98.75 78 VAL A N 1
ATOM 601 C CA . VAL A 1 78 ? -5.820 1.341 5.136 1.00 98.75 78 VAL A CA 1
ATOM 602 C C . VAL A 1 78 ? -5.220 -0.060 5.263 1.00 98.75 78 VAL A C 1
ATOM 604 O O . VAL A 1 78 ? -5.038 -0.522 6.387 1.00 98.75 78 VAL A O 1
ATOM 607 N N . ILE A 1 79 ? -4.857 -0.733 4.164 1.00 98.75 79 ILE A N 1
ATOM 608 C CA . ILE A 1 79 ? -4.189 -2.051 4.213 1.00 98.75 79 ILE A CA 1
ATOM 609 C C . ILE A 1 79 ? -2.898 -1.973 5.038 1.00 98.75 79 ILE A C 1
ATOM 611 O O . ILE A 1 79 ? -2.733 -2.721 6.004 1.00 98.75 79 ILE A O 1
ATOM 615 N N . TYR A 1 80 ? -2.011 -1.045 4.680 1.00 98.69 80 TYR A N 1
ATOM 616 C CA . TYR A 1 80 ? -0.687 -0.893 5.278 1.00 98.69 80 TYR A CA 1
ATOM 617 C C . TYR A 1 80 ? -0.755 -0.540 6.770 1.00 98.69 80 TYR A C 1
ATOM 619 O O . TYR A 1 80 ? -0.134 -1.192 7.606 1.00 98.69 80 TYR A O 1
ATOM 627 N N . THR A 1 81 ? -1.570 0.450 7.128 1.00 98.75 81 THR A N 1
ATOM 628 C CA . THR A 1 81 ? -1.704 0.925 8.515 1.00 98.75 81 THR A CA 1
ATOM 629 C C . THR A 1 81 ? -2.456 -0.063 9.403 1.00 98.75 81 THR A C 1
ATOM 631 O O . THR A 1 81 ? -2.109 -0.218 10.570 1.00 98.75 81 THR A O 1
ATOM 634 N N . THR A 1 82 ? -3.438 -0.800 8.869 1.00 98.75 82 THR A N 1
ATOM 635 C CA . THR A 1 82 ? -4.095 -1.872 9.637 1.00 98.75 82 THR A CA 1
ATOM 636 C C . THR A 1 82 ? -3.102 -2.992 9.946 1.00 98.75 82 THR A C 1
ATOM 638 O O . THR A 1 82 ? -3.095 -3.508 11.062 1.00 98.75 82 THR A O 1
ATOM 641 N N . ALA A 1 83 ? -2.223 -3.335 8.998 1.00 98.62 83 ALA A N 1
ATOM 642 C CA . ALA A 1 83 ? -1.139 -4.282 9.238 1.00 98.62 83 ALA A CA 1
ATOM 643 C C . ALA A 1 83 ? -0.152 -3.769 10.301 1.00 98.62 83 ALA A C 1
ATOM 645 O O . ALA A 1 83 ? 0.208 -4.514 11.215 1.00 98.62 83 ALA A O 1
ATOM 646 N N . GLY A 1 84 ? 0.215 -2.485 10.241 1.00 98.50 84 GLY A N 1
ATOM 647 C CA . GLY A 1 84 ? 1.006 -1.821 11.280 1.00 98.50 84 GLY A CA 1
ATOM 648 C C . GLY A 1 84 ? 0.359 -1.924 12.664 1.00 98.50 84 GLY A C 1
ATOM 649 O O . GLY A 1 84 ? 1.010 -2.320 13.630 1.00 98.50 84 GLY A O 1
ATOM 650 N N . ALA A 1 85 ? -0.950 -1.695 12.764 1.00 98.75 85 ALA A N 1
ATOM 651 C CA . ALA A 1 85 ? -1.678 -1.789 14.028 1.00 98.75 85 ALA A CA 1
ATOM 652 C C . ALA A 1 85 ? -1.763 -3.231 14.561 1.00 98.75 85 ALA A C 1
ATOM 654 O O . ALA A 1 85 ? -1.742 -3.441 15.774 1.00 98.75 85 ALA A O 1
ATOM 655 N N . VAL A 1 86 ? -1.805 -4.240 13.683 1.00 98.62 86 VAL A N 1
ATOM 656 C CA . VAL A 1 86 ? -1.656 -5.646 14.096 1.00 98.62 86 VAL A CA 1
ATOM 657 C C . VAL A 1 86 ? -0.254 -5.919 14.634 1.00 98.62 86 VAL A C 1
ATOM 659 O O . VAL A 1 86 ? -0.107 -6.618 15.640 1.00 98.62 86 VAL A O 1
ATOM 662 N N . SER A 1 87 ? 0.776 -5.354 13.998 1.00 98.25 87 SER A N 1
ATOM 663 C CA . SER A 1 87 ? 2.167 -5.577 14.402 1.00 98.25 87 SER A CA 1
ATOM 664 C C . SER A 1 87 ? 2.473 -5.076 15.814 1.00 98.25 87 SER A C 1
ATOM 666 O O . SER A 1 87 ? 3.176 -5.750 16.567 1.00 98.25 87 SER A O 1
ATOM 668 N N . THR A 1 88 ? 1.864 -3.958 16.220 1.00 97.69 88 THR A N 1
ATOM 669 C CA . THR A 1 88 ? 1.997 -3.392 17.571 1.00 97.69 88 THR A CA 1
ATOM 670 C C . THR A 1 88 ? 1.009 -3.983 18.578 1.00 97.69 88 THR A C 1
ATOM 672 O O . THR A 1 88 ? 1.053 -3.647 19.758 1.00 97.69 88 THR A O 1
ATOM 675 N N . GLY A 1 89 ? 0.114 -4.872 18.137 1.00 97.88 89 GLY A N 1
ATOM 676 C CA . GLY A 1 89 ? -0.921 -5.479 18.974 1.00 97.88 89 GLY A CA 1
ATOM 677 C C . GLY A 1 89 ? -2.120 -4.573 19.269 1.00 97.88 89 GLY A C 1
ATOM 678 O O . GLY A 1 89 ? -2.988 -4.975 20.040 1.00 97.88 89 GLY A O 1
ATOM 679 N N . ALA A 1 90 ? -2.199 -3.388 18.654 1.00 98.25 90 ALA A N 1
ATOM 680 C CA . ALA A 1 90 ? -3.357 -2.502 18.764 1.00 98.25 90 ALA A CA 1
ATOM 681 C C . ALA A 1 90 ? -4.608 -3.095 18.092 1.00 98.25 90 ALA A C 1
ATOM 683 O O . ALA A 1 90 ? -5.724 -2.841 18.542 1.00 98.25 90 ALA A O 1
ATOM 684 N N . PHE A 1 91 ? -4.416 -3.902 17.043 1.00 98.38 91 PHE A N 1
ATOM 685 C CA . PHE A 1 91 ? -5.440 -4.746 16.428 1.00 98.38 91 PHE A CA 1
ATOM 686 C C . PHE A 1 91 ? -5.036 -6.224 16.473 1.00 98.38 91 PHE A C 1
ATOM 688 O O . PHE A 1 91 ? -3.856 -6.576 16.533 1.00 98.38 91 PHE A O 1
ATOM 695 N N . ASP A 1 92 ? -6.028 -7.107 16.408 1.00 97.62 92 ASP A N 1
ATOM 696 C CA . ASP A 1 92 ? -5.824 -8.524 16.122 1.00 97.62 92 ASP A CA 1
ATOM 697 C C . ASP A 1 92 ? -6.089 -8.834 14.635 1.00 97.62 92 ASP A C 1
ATOM 699 O O . ASP A 1 92 ? -6.482 -7.976 13.836 1.00 97.62 92 ASP A O 1
ATOM 703 N N . PHE A 1 93 ? -5.852 -10.087 14.244 1.00 97.25 93 PHE A N 1
ATOM 704 C CA . PHE A 1 93 ? -6.071 -10.533 12.868 1.00 97.25 93 PHE A CA 1
ATOM 705 C C . PHE A 1 93 ? -7.553 -10.580 12.467 1.00 97.25 93 PHE A C 1
ATOM 707 O O . PHE A 1 93 ? -7.854 -10.543 11.273 1.00 97.25 93 PHE A O 1
ATOM 714 N N . ASP A 1 94 ? -8.484 -10.636 13.419 1.00 96.44 94 ASP A N 1
ATOM 715 C CA . ASP A 1 94 ? -9.915 -10.642 13.116 1.00 96.44 94 ASP A CA 1
ATOM 716 C C . ASP A 1 94 ? -10.388 -9.230 12.754 1.00 96.44 94 ASP A C 1
ATOM 718 O O . ASP A 1 94 ? -11.113 -9.048 11.771 1.00 96.44 94 ASP A O 1
ATOM 722 N N . VAL A 1 95 ? -9.887 -8.212 13.463 1.00 96.69 95 VAL A N 1
ATOM 723 C CA . VAL A 1 95 ? -10.052 -6.798 13.104 1.00 96.69 95 VAL A CA 1
ATOM 724 C C . VAL A 1 95 ? -9.447 -6.516 11.731 1.00 96.69 95 VAL A C 1
ATOM 726 O O . VAL A 1 95 ? -10.112 -5.878 10.913 1.00 96.69 95 VAL A O 1
ATOM 729 N N . LEU A 1 96 ? -8.245 -7.031 11.440 1.00 97.31 96 LEU A N 1
ATOM 730 C CA . LEU A 1 96 ? -7.628 -6.932 10.111 1.00 97.31 96 LEU A CA 1
ATOM 731 C C . LEU A 1 96 ? -8.560 -7.489 9.027 1.00 97.31 96 LEU A C 1
ATOM 733 O O . LEU A 1 96 ? -8.920 -6.777 8.091 1.00 97.31 96 LEU A O 1
ATOM 737 N N . ASN A 1 97 ? -9.001 -8.741 9.171 1.00 96.12 97 ASN A N 1
ATOM 738 C CA . ASN A 1 97 ? -9.863 -9.395 8.185 1.00 96.12 97 ASN A CA 1
ATOM 739 C C . ASN A 1 97 ? -11.191 -8.651 7.994 1.00 96.12 97 ASN A C 1
ATOM 741 O O . ASN A 1 97 ? -11.666 -8.497 6.868 1.00 96.12 97 ASN A O 1
ATOM 745 N N . LYS A 1 98 ? -11.788 -8.160 9.085 1.00 96.62 98 LYS A N 1
ATOM 746 C CA . LYS A 1 98 ? -13.033 -7.388 9.038 1.00 96.62 98 LYS A CA 1
ATOM 747 C C . LYS A 1 98 ? -12.841 -6.048 8.333 1.00 96.62 98 LYS A C 1
ATOM 749 O O . LYS A 1 98 ? -13.686 -5.677 7.523 1.00 96.62 98 LYS A O 1
ATOM 754 N N . ARG A 1 99 ? -11.757 -5.329 8.634 1.00 95.69 99 ARG A N 1
ATOM 755 C CA . ARG A 1 99 ? -11.487 -3.988 8.097 1.00 95.69 99 ARG A CA 1
ATOM 756 C C . ARG A 1 99 ? -11.152 -4.018 6.610 1.00 95.69 99 ARG A C 1
ATOM 758 O O . ARG A 1 99 ? -11.589 -3.140 5.879 1.00 95.69 99 ARG A O 1
ATOM 765 N N . LEU A 1 100 ? -10.429 -5.042 6.163 1.00 97.25 100 LEU A N 1
ATOM 766 C CA . LEU A 1 100 ? -10.028 -5.190 4.760 1.00 97.25 100 LEU A CA 1
ATOM 767 C C . LEU A 1 100 ? -11.075 -5.933 3.912 1.00 97.25 100 LEU A C 1
ATOM 769 O O . LEU A 1 100 ? -10.877 -6.169 2.715 1.00 97.25 100 LEU A O 1
ATOM 773 N N . LYS A 1 101 ? -12.213 -6.301 4.514 1.00 95.12 101 LYS A N 1
ATOM 774 C CA . LYS A 1 101 ? -13.319 -6.956 3.819 1.00 95.12 101 LYS A CA 1
ATOM 775 C C . LYS A 1 101 ? -13.850 -6.051 2.706 1.00 95.12 101 LYS A C 1
ATOM 777 O O . LYS A 1 101 ? -14.227 -4.910 2.940 1.00 95.12 101 LYS A O 1
ATOM 782 N N . GLY A 1 102 ? -13.937 -6.597 1.495 1.00 95.62 102 GLY A N 1
ATOM 783 C CA . GLY A 1 102 ? -14.487 -5.891 0.331 1.00 95.62 102 GLY A CA 1
ATOM 784 C C . GLY A 1 102 ? -13.476 -5.064 -0.467 1.00 95.62 102 GLY A C 1
ATOM 785 O O . GLY A 1 102 ? -13.867 -4.410 -1.430 1.00 95.62 102 GLY A O 1
ATOM 786 N N . PHE A 1 103 ? -12.187 -5.104 -0.114 1.00 98.06 103 PHE A N 1
ATOM 787 C CA . PHE A 1 103 ? -11.136 -4.461 -0.913 1.00 98.06 103 PHE A CA 1
ATOM 788 C C . PHE A 1 103 ? -10.704 -5.300 -2.124 1.00 98.06 103 PHE A C 1
ATOM 790 O O . PHE A 1 103 ? -10.162 -4.756 -3.081 1.00 98.06 103 PHE A O 1
ATOM 797 N N . VAL A 1 104 ? -10.955 -6.613 -2.108 1.00 98.25 104 VAL A N 1
ATOM 798 C CA . VAL A 1 104 ? -10.710 -7.488 -3.264 1.00 98.25 104 VAL A CA 1
ATOM 799 C C . VAL A 1 104 ? -11.522 -7.010 -4.475 1.00 98.25 104 VAL A C 1
ATOM 801 O O . VAL A 1 104 ? -12.666 -6.581 -4.333 1.00 98.25 104 VAL A O 1
ATOM 804 N N . ALA A 1 105 ? -10.914 -7.096 -5.660 1.00 98.38 105 ALA A N 1
ATOM 805 C CA . ALA A 1 105 ? -11.402 -6.587 -6.942 1.00 98.38 105 ALA A CA 1
ATOM 806 C C . ALA A 1 105 ? -11.538 -5.053 -7.023 1.00 98.38 105 ALA A C 1
ATOM 808 O O . ALA A 1 105 ? -12.215 -4.533 -7.910 1.00 98.38 105 ALA A O 1
ATOM 809 N N . LYS A 1 106 ? -10.903 -4.306 -6.112 1.00 98.31 106 LYS A N 1
ATOM 810 C CA . LYS A 1 106 ? -10.809 -2.840 -6.182 1.00 98.31 106 LYS A CA 1
ATOM 811 C C . LYS A 1 106 ? -9.407 -2.409 -6.597 1.00 98.31 106 LYS A C 1
ATOM 813 O O . LYS A 1 106 ? -8.431 -3.100 -6.312 1.00 98.31 106 LYS A O 1
ATOM 818 N N . SER A 1 107 ? -9.322 -1.242 -7.233 1.00 98.38 107 SER A N 1
ATOM 819 C CA . SER A 1 107 ? -8.038 -0.608 -7.537 1.00 98.38 107 SER A CA 1
ATOM 820 C C . SER A 1 107 ? -7.295 -0.228 -6.250 1.00 98.38 107 SER A C 1
ATOM 822 O O . SER A 1 107 ? -7.920 0.168 -5.259 1.00 98.38 107 SER A O 1
ATOM 824 N N . VAL A 1 108 ? -5.974 -0.342 -6.259 1.00 98.62 108 VAL A N 1
ATOM 825 C CA . VAL A 1 108 ? -5.073 0.124 -5.202 1.00 98.62 108 VAL A CA 1
ATOM 826 C C . VAL A 1 108 ? -3.891 0.847 -5.835 1.00 98.62 108 VAL A C 1
ATOM 828 O O . VAL A 1 108 ? -3.380 0.406 -6.863 1.00 98.62 108 VAL A O 1
ATOM 831 N N . THR A 1 109 ? -3.448 1.928 -5.196 1.00 98.62 109 THR A N 1
ATOM 832 C CA . THR A 1 109 ? -2.254 2.683 -5.597 1.00 98.62 109 THR A CA 1
ATOM 833 C C . THR A 1 109 ? -1.279 2.716 -4.433 1.00 98.62 109 THR A C 1
ATOM 835 O O . THR A 1 109 ? -1.612 3.178 -3.342 1.00 98.62 109 THR A O 1
ATOM 838 N N . LEU A 1 110 ? -0.085 2.193 -4.673 1.00 98.31 110 LEU A N 1
ATOM 839 C CA . LEU A 1 110 ? 0.993 2.065 -3.707 1.00 98.31 110 LEU A CA 1
ATOM 840 C C . LEU A 1 110 ? 1.753 3.398 -3.626 1.00 98.31 110 LEU A C 1
ATOM 842 O O . LEU A 1 110 ? 1.757 4.158 -4.601 1.00 98.31 110 LEU A O 1
ATOM 846 N N . PRO A 1 111 ? 2.384 3.717 -2.482 1.00 96.00 111 PRO A N 1
ATOM 847 C CA . PRO A 1 111 ? 3.147 4.945 -2.338 1.00 96.00 111 PRO A CA 1
ATOM 848 C C . PRO A 1 111 ? 4.320 4.963 -3.313 1.00 96.00 111 PRO A C 1
ATOM 850 O O . PRO A 1 111 ? 4.808 3.911 -3.735 1.00 96.00 111 PRO A O 1
ATOM 853 N N . ASP A 1 112 ? 4.782 6.170 -3.614 1.00 96.06 112 ASP A N 1
ATOM 854 C CA . ASP A 1 112 ? 6.016 6.376 -4.354 1.00 96.06 112 ASP A CA 1
ATOM 855 C C . ASP A 1 112 ? 7.182 5.712 -3.613 1.00 96.06 112 ASP A C 1
ATOM 857 O O . ASP A 1 112 ? 7.357 5.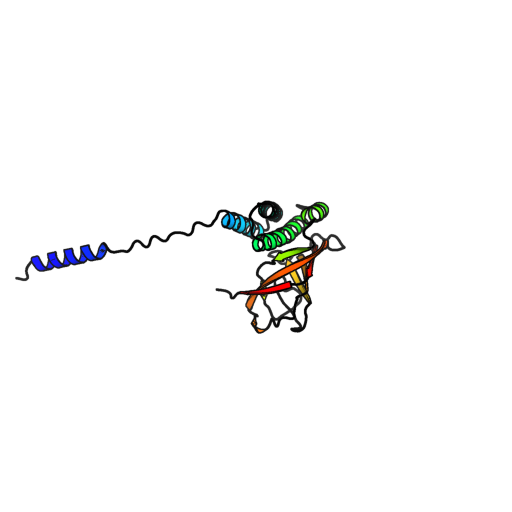881 -2.402 1.00 96.06 112 ASP A O 1
ATOM 861 N N . ARG A 1 113 ? 7.971 4.926 -4.344 1.00 95.06 113 ARG A N 1
ATOM 862 C CA . ARG A 1 113 ? 9.142 4.223 -3.818 1.00 95.06 113 ARG A CA 1
ATOM 863 C C . ARG A 1 113 ? 10.328 4.375 -4.754 1.00 95.06 113 ARG A C 1
ATOM 865 O O . ARG A 1 113 ? 10.128 4.402 -5.967 1.00 95.06 113 ARG A O 1
ATOM 872 N N . PRO A 1 114 ? 11.558 4.413 -4.221 1.00 94.69 114 PRO A N 1
ATOM 873 C CA . PRO A 1 114 ? 12.746 4.451 -5.055 1.00 94.69 114 PRO A CA 1
ATOM 874 C C . PRO A 1 114 ? 12.810 3.219 -5.962 1.00 94.69 114 PRO A C 1
ATOM 876 O O . PRO A 1 114 ? 12.626 2.083 -5.508 1.00 94.69 114 PRO A O 1
ATOM 879 N N . VAL A 1 115 ? 13.100 3.461 -7.237 1.00 94.25 115 VAL A N 1
ATOM 880 C CA . VAL A 1 115 ? 13.440 2.426 -8.212 1.00 94.25 115 VAL A CA 1
ATOM 881 C C . VAL A 1 115 ? 14.941 2.167 -8.134 1.00 94.25 115 VAL A C 1
ATOM 883 O O . VAL A 1 115 ? 15.757 3.084 -8.265 1.00 94.25 115 VAL A O 1
ATOM 886 N N . ILE A 1 116 ? 15.310 0.909 -7.906 1.00 91.38 116 ILE A N 1
ATOM 887 C CA . ILE A 1 116 ? 16.702 0.477 -7.742 1.00 91.38 116 ILE A CA 1
ATOM 888 C C . ILE A 1 116 ? 17.017 -0.701 -8.669 1.00 91.38 116 ILE A C 1
ATOM 890 O O . ILE A 1 116 ? 16.133 -1.469 -9.043 1.00 91.38 116 ILE A O 1
ATOM 894 N N . ASN A 1 117 ? 18.293 -0.873 -9.008 1.00 82.25 117 ASN A N 1
ATOM 895 C CA . ASN A 1 117 ? 18.798 -1.959 -9.861 1.00 82.25 117 ASN A CA 1
ATOM 896 C C . ASN A 1 117 ? 19.434 -3.124 -9.081 1.00 82.25 117 ASN A C 1
ATOM 898 O O . ASN A 1 117 ? 19.862 -4.105 -9.681 1.00 82.25 117 ASN A O 1
ATOM 902 N N . ASP A 1 118 ? 19.502 -3.021 -7.755 1.00 74.06 118 ASP A N 1
ATOM 903 C CA . ASP A 1 118 ? 20.167 -3.986 -6.886 1.00 74.06 118 ASP A CA 1
ATOM 904 C C . ASP A 1 118 ? 19.138 -4.696 -5.998 1.00 74.06 118 ASP A C 1
ATOM 906 O O . ASP A 1 118 ? 18.831 -4.244 -4.893 1.0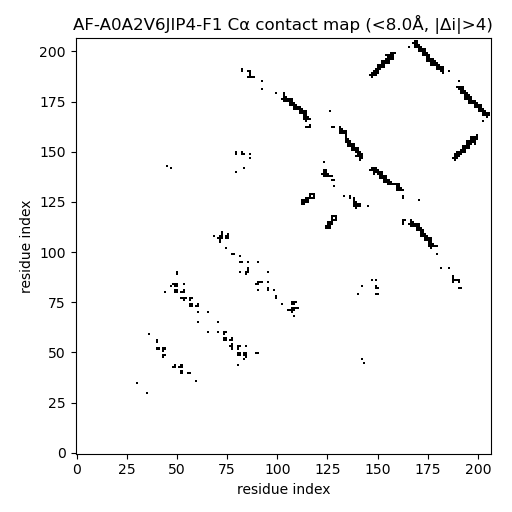0 74.06 118 ASP A O 1
ATOM 910 N N . ALA A 1 119 ? 18.590 -5.812 -6.489 1.00 67.56 119 ALA A N 1
ATOM 911 C CA . ALA A 1 119 ? 17.571 -6.623 -5.807 1.00 67.56 119 ALA A CA 1
ATOM 912 C C . ALA A 1 119 ? 18.135 -7.442 -4.629 1.00 67.56 119 ALA A C 1
ATOM 914 O O . ALA A 1 119 ? 17.716 -8.576 -4.383 1.00 67.56 119 ALA A O 1
ATOM 915 N N . GLN A 1 120 ? 19.127 -6.909 -3.918 1.00 69.31 120 GLN A N 1
ATOM 916 C CA . GLN A 1 120 ? 19.736 -7.594 -2.790 1.00 69.31 120 GLN A CA 1
ATOM 917 C C . GLN A 1 120 ? 18.707 -7.873 -1.684 1.00 69.31 120 GLN A C 1
ATOM 919 O O . GLN A 1 120 ? 17.843 -7.030 -1.400 1.00 69.31 120 GLN A O 1
ATOM 924 N N . PRO A 1 121 ? 18.811 -9.033 -1.006 1.00 61.00 121 PRO A N 1
ATOM 925 C CA . PRO A 1 121 ? 18.002 -9.321 0.169 1.00 61.00 121 PRO A CA 1
ATOM 926 C C . PRO A 1 121 ? 18.080 -8.173 1.186 1.00 61.00 121 PRO A C 1
ATOM 928 O O . PRO A 1 121 ? 19.166 -7.742 1.563 1.00 61.00 121 PRO A O 1
ATOM 931 N N . GLY A 1 122 ? 16.927 -7.673 1.636 1.00 62.16 122 GLY A N 1
ATOM 932 C CA . GLY A 1 122 ? 16.845 -6.597 2.634 1.00 62.16 122 GLY A CA 1
ATOM 933 C C . GLY A 1 122 ? 16.601 -5.189 2.079 1.00 62.16 122 GLY A C 1
ATOM 934 O O . GLY A 1 122 ? 16.387 -4.268 2.865 1.00 62.16 122 GLY A O 1
ATOM 935 N N . ARG A 1 123 ? 16.545 -5.002 0.754 1.00 80.31 123 ARG A N 1
ATOM 936 C CA . ARG A 1 123 ? 16.086 -3.745 0.134 1.00 80.31 123 ARG A CA 1
ATOM 937 C C . ARG A 1 123 ? 14.558 -3.619 0.216 1.00 80.31 123 ARG A C 1
ATOM 939 O O . ARG A 1 123 ? 13.839 -3.838 -0.754 1.00 80.31 123 ARG A O 1
ATOM 946 N N . MET A 1 124 ? 14.061 -3.326 1.415 1.00 90.81 124 MET A N 1
ATOM 947 C CA . MET A 1 124 ? 12.641 -3.073 1.674 1.00 90.81 124 MET A CA 1
ATOM 948 C C . MET A 1 124 ? 12.238 -1.678 1.188 1.00 90.81 124 MET A C 1
ATOM 950 O O . MET A 1 124 ? 13.081 -0.799 1.020 1.00 90.81 124 MET A O 1
ATOM 954 N N . ASN A 1 125 ? 10.937 -1.473 0.992 1.00 94.25 125 ASN A N 1
ATOM 955 C CA . ASN A 1 125 ? 10.338 -0.203 0.589 1.00 94.25 125 ASN A CA 1
ATOM 956 C C . ASN A 1 125 ? 10.887 0.359 -0.738 1.00 94.25 125 ASN A C 1
ATOM 958 O O . ASN A 1 125 ? 10.862 1.567 -0.946 1.00 94.25 125 ASN A O 1
ATOM 962 N N . ALA A 1 126 ? 11.336 -0.508 -1.651 1.00 94.31 126 ALA A N 1
ATOM 963 C CA . ALA A 1 126 ? 11.870 -0.141 -2.961 1.00 94.31 126 ALA A CA 1
ATOM 964 C C . ALA A 1 126 ? 11.266 -1.009 -4.075 1.00 94.31 126 ALA A C 1
ATOM 966 O O . ALA A 1 126 ? 10.888 -2.159 -3.840 1.00 94.31 126 ALA A O 1
ATOM 967 N N . ILE A 1 127 ? 11.188 -0.460 -5.288 1.00 94.12 127 ILE A N 1
ATOM 968 C CA . ILE A 1 127 ? 10.802 -1.210 -6.487 1.00 94.12 127 ILE A CA 1
ATOM 969 C C . ILE A 1 127 ? 12.077 -1.727 -7.141 1.00 94.12 127 ILE A C 1
ATOM 971 O O . ILE A 1 127 ? 12.956 -0.952 -7.520 1.00 94.12 127 ILE A O 1
ATOM 975 N N . CYS A 1 128 ? 12.167 -3.047 -7.278 1.00 89.19 128 CYS A N 1
ATOM 976 C CA . CYS A 1 128 ? 13.277 -3.694 -7.952 1.00 89.19 128 CYS A CA 1
ATOM 977 C C . CYS A 1 128 ? 12.786 -4.916 -8.728 1.00 89.19 128 CYS A C 1
ATOM 979 O O . CYS A 1 128 ? 12.083 -5.768 -8.182 1.00 89.19 128 CYS A O 1
ATOM 981 N N . ILE A 1 129 ? 13.172 -4.996 -9.998 1.00 82.75 129 ILE A N 1
ATOM 982 C CA . ILE A 1 129 ? 12.899 -6.126 -10.883 1.00 82.75 129 ILE A CA 1
ATOM 983 C C . ILE A 1 129 ? 14.252 -6.575 -11.429 1.00 82.75 129 ILE A C 1
ATOM 985 O O . ILE A 1 129 ? 14.927 -5.812 -12.114 1.00 82.75 129 ILE A O 1
ATOM 989 N N . SER A 1 130 ? 14.671 -7.795 -11.088 1.00 76.56 130 SER A N 1
ATOM 990 C CA . SER A 1 130 ? 15.979 -8.324 -11.501 1.00 76.56 130 SER A CA 1
ATOM 991 C C . SER A 1 130 ? 16.030 -8.729 -12.975 1.00 76.56 130 SER A C 1
ATOM 993 O O . SER A 1 130 ? 17.102 -8.715 -13.569 1.00 76.56 130 SER A O 1
ATOM 995 N N . ASP A 1 131 ? 14.888 -9.108 -13.550 1.00 83.50 131 ASP A N 1
ATOM 996 C CA . ASP A 1 131 ? 14.751 -9.524 -14.946 1.00 83.50 131 ASP A CA 1
ATOM 997 C C . ASP A 1 131 ? 13.826 -8.540 -15.685 1.00 83.50 131 ASP A C 1
ATOM 999 O O . ASP A 1 131 ? 12.635 -8.504 -15.372 1.00 83.50 131 ASP A O 1
ATOM 1003 N N . PRO A 1 132 ? 14.316 -7.759 -16.667 1.00 81.19 132 PRO A N 1
ATOM 1004 C CA . PRO A 1 132 ? 13.505 -6.771 -17.386 1.00 81.19 132 PRO A CA 1
ATOM 1005 C C . PRO A 1 132 ? 12.355 -7.388 -18.200 1.00 81.19 132 PRO A C 1
ATOM 1007 O O . PRO A 1 132 ? 11.457 -6.671 -18.638 1.00 81.19 132 PRO A O 1
ATOM 1010 N N . HIS A 1 133 ? 12.346 -8.709 -18.400 1.00 86.75 133 HIS A N 1
ATOM 1011 C CA . HIS A 1 133 ? 11.245 -9.431 -19.035 1.00 86.75 133 HIS A CA 1
ATOM 1012 C C . HIS A 1 133 ? 10.208 -9.953 -18.032 1.00 86.75 133 HIS A C 1
ATOM 1014 O O . HIS A 1 133 ? 9.140 -10.422 -18.437 1.00 86.75 133 HIS A O 1
ATOM 1020 N N . ALA A 1 134 ? 10.482 -9.862 -16.728 1.00 86.94 134 ALA A N 1
ATOM 1021 C CA . ALA A 1 134 ? 9.559 -10.317 -15.707 1.00 86.94 134 ALA A CA 1
ATOM 1022 C C . ALA A 1 134 ? 8.327 -9.409 -15.640 1.00 86.94 134 ALA A C 1
ATOM 1024 O O . ALA A 1 134 ? 8.396 -8.202 -15.417 1.00 86.94 134 ALA A O 1
ATOM 1025 N N . THR A 1 135 ? 7.155 -10.028 -15.742 1.00 93.12 135 THR A N 1
ATOM 1026 C CA . THR A 1 135 ? 5.865 -9.374 -15.486 1.00 93.12 135 THR A CA 1
ATOM 1027 C C . THR A 1 135 ? 5.406 -9.571 -14.048 1.00 93.12 135 THR A C 1
ATOM 1029 O O . THR A 1 135 ? 4.265 -9.266 -13.712 1.00 93.12 135 THR A O 1
ATOM 1032 N N . SER A 1 136 ? 6.223 -10.181 -13.191 1.00 93.38 136 SER A N 1
ATOM 1033 C CA . SER A 1 136 ? 5.857 -10.469 -11.809 1.00 93.38 136 SER A CA 1
ATOM 1034 C C . SER A 1 136 ? 7.043 -10.278 -10.885 1.00 93.38 136 SER A C 1
ATOM 1036 O O . SER A 1 136 ? 8.131 -10.778 -11.151 1.00 93.38 136 SER A O 1
ATOM 1038 N N . PHE A 1 137 ? 6.814 -9.560 -9.794 1.00 93.06 137 PHE A N 1
ATOM 1039 C CA . PHE A 1 137 ? 7.828 -9.258 -8.795 1.00 93.06 137 PHE A CA 1
ATOM 1040 C C . PHE A 1 137 ? 7.173 -9.052 -7.431 1.00 93.06 137 PHE A C 1
ATOM 1042 O O . PHE A 1 137 ? 5.948 -9.102 -7.287 1.00 93.06 137 PHE A O 1
ATOM 1049 N N . MET A 1 138 ? 8.002 -8.858 -6.412 1.00 93.50 138 MET A N 1
ATOM 1050 C CA . MET A 1 138 ? 7.548 -8.608 -5.055 1.00 93.50 138 MET A CA 1
ATOM 1051 C C . MET A 1 138 ? 8.195 -7.339 -4.522 1.00 93.50 138 MET A C 1
ATOM 1053 O O . MET A 1 138 ? 9.402 -7.156 -4.657 1.00 93.50 138 MET A O 1
ATOM 1057 N N . VAL A 1 139 ? 7.399 -6.510 -3.857 1.00 94.50 139 VAL A N 1
ATOM 1058 C CA . VAL A 1 139 ? 7.891 -5.413 -3.022 1.00 94.50 139 VAL A CA 1
ATOM 1059 C C . VAL A 1 139 ? 7.626 -5.755 -1.560 1.00 94.50 139 VAL A C 1
ATOM 1061 O O . VAL A 1 139 ? 6.610 -6.358 -1.211 1.00 94.50 139 VAL A O 1
ATOM 1064 N N . VAL A 1 140 ? 8.573 -5.414 -0.691 1.00 95.12 140 VAL A N 1
ATOM 1065 C CA . VAL A 1 140 ? 8.443 -5.616 0.755 1.00 95.12 140 VAL A CA 1
ATOM 1066 C C . VAL A 1 140 ? 8.132 -4.273 1.397 1.00 95.12 140 VAL A C 1
ATOM 1068 O O . VAL A 1 140 ? 8.998 -3.403 1.425 1.00 95.12 140 VAL A O 1
ATOM 1071 N N . ALA A 1 141 ? 6.918 -4.105 1.914 1.00 96.81 141 ALA A N 1
ATOM 1072 C CA . ALA A 1 141 ? 6.514 -2.919 2.656 1.00 96.81 141 ALA A CA 1
ATOM 1073 C C . ALA A 1 141 ? 6.789 -3.118 4.148 1.00 96.81 141 ALA A C 1
ATOM 1075 O O . ALA A 1 141 ? 6.168 -3.965 4.801 1.00 96.81 141 ALA A O 1
ATOM 1076 N N . ALA A 1 142 ? 7.713 -2.333 4.685 1.00 96.69 142 ALA A N 1
ATOM 1077 C CA . ALA A 1 142 ? 8.161 -2.425 6.065 1.00 96.69 142 ALA A CA 1
ATOM 1078 C C . ALA A 1 142 ? 8.065 -1.079 6.781 1.00 96.69 142 ALA A C 1
ATOM 1080 O O . ALA A 1 142 ? 8.021 -0.026 6.145 1.00 96.69 142 ALA A O 1
ATOM 1081 N N . ASN A 1 143 ? 8.064 -1.133 8.109 1.00 96.00 143 ASN A N 1
ATOM 1082 C CA . ASN A 1 143 ? 8.116 0.052 8.957 1.00 96.00 143 ASN A CA 1
ATOM 1083 C C . ASN A 1 143 ? 9.425 0.848 8.751 1.00 96.00 143 ASN A C 1
ATOM 1085 O O . ASN A 1 143 ? 10.357 0.387 8.087 1.00 96.00 143 ASN A O 1
ATOM 1089 N N . LYS A 1 144 ? 9.536 2.036 9.357 1.00 93.00 144 LYS A N 1
ATOM 1090 C CA . LYS A 1 144 ? 10.656 2.967 9.121 1.00 93.00 144 LYS A CA 1
ATOM 1091 C C . LYS A 1 144 ? 12.028 2.369 9.449 1.00 93.00 144 LYS A C 1
ATOM 1093 O O . LYS A 1 144 ? 13.028 2.743 8.841 1.00 93.00 144 LYS A O 1
ATOM 1098 N N . THR A 1 145 ? 12.085 1.458 10.419 1.00 92.12 145 THR A N 1
ATOM 1099 C CA . THR A 1 145 ? 13.324 0.79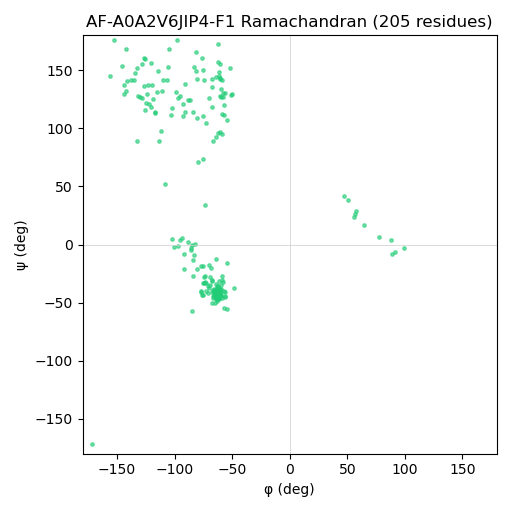9 10.862 1.00 92.12 145 THR A CA 1
ATOM 1100 C C . THR A 1 145 ? 13.575 -0.557 10.197 1.00 92.12 145 THR A C 1
ATOM 1102 O O . THR A 1 145 ? 14.557 -1.212 10.536 1.00 92.12 145 THR A O 1
ATOM 1105 N N . ASN A 1 146 ? 12.732 -0.976 9.243 1.00 91.25 146 ASN A N 1
ATOM 1106 C CA . ASN A 1 146 ? 12.816 -2.259 8.531 1.00 91.25 146 ASN A CA 1
ATOM 1107 C C . ASN A 1 146 ? 12.820 -3.502 9.449 1.00 91.25 146 ASN A C 1
ATOM 1109 O O . ASN A 1 146 ? 13.309 -4.565 9.068 1.00 91.25 146 ASN A O 1
ATOM 1113 N N . THR A 1 147 ? 12.284 -3.388 10.665 1.00 91.62 147 THR A N 1
ATOM 1114 C CA . THR A 1 147 ? 12.214 -4.492 11.638 1.00 91.62 147 THR A CA 1
ATOM 1115 C C . THR A 1 147 ? 10.912 -5.277 11.544 1.00 91.62 147 THR A C 1
ATOM 1117 O O . THR A 1 147 ? 10.850 -6.426 11.976 1.00 91.62 147 THR A O 1
ATOM 1120 N N . THR A 1 148 ? 9.872 -4.669 10.972 1.00 95.56 148 THR A N 1
ATOM 1121 C CA . THR A 1 148 ? 8.547 -5.267 10.812 1.00 95.56 148 THR A CA 1
ATOM 1122 C C . THR A 1 148 ? 8.098 -5.141 9.368 1.00 95.56 148 THR A C 1
ATOM 1124 O O . THR A 1 148 ? 8.023 -4.037 8.830 1.00 95.56 148 THR A O 1
ATOM 1127 N N . ILE A 1 149 ? 7.732 -6.266 8.756 1.00 96.88 149 ILE A N 1
ATOM 1128 C CA . ILE A 1 149 ? 7.151 -6.305 7.416 1.00 96.88 149 ILE A CA 1
ATOM 1129 C C . ILE A 1 149 ? 5.635 -6.269 7.560 1.00 96.88 149 ILE A C 1
ATOM 1131 O O . ILE A 1 149 ? 4.996 -7.220 8.025 1.00 96.88 149 ILE A O 1
ATOM 1135 N N . HIS A 1 150 ? 5.057 -5.145 7.157 1.00 97.88 150 HIS A N 1
ATOM 1136 C CA . HIS A 1 150 ? 3.618 -4.946 7.166 1.00 97.88 150 HIS A CA 1
ATOM 1137 C C . HIS A 1 150 ? 2.970 -5.691 6.009 1.00 97.88 150 HIS A C 1
ATOM 1139 O O . HIS A 1 150 ? 1.990 -6.386 6.245 1.00 97.88 150 HIS A O 1
ATOM 1145 N N . ALA A 1 151 ? 3.538 -5.640 4.802 1.00 97.56 151 ALA A N 1
ATOM 1146 C CA . ALA A 1 151 ? 3.007 -6.373 3.658 1.00 97.56 151 ALA A CA 1
ATOM 1147 C C . ALA A 1 151 ? 4.111 -6.904 2.737 1.00 97.56 151 ALA A C 1
ATOM 1149 O O . ALA A 1 151 ? 5.048 -6.190 2.389 1.00 97.56 151 ALA A O 1
ATOM 1150 N N . PHE A 1 152 ? 3.951 -8.146 2.286 1.00 96.81 152 PHE A N 1
ATOM 1151 C CA . PHE A 1 152 ? 4.558 -8.604 1.038 1.00 96.81 152 PHE A CA 1
ATOM 1152 C C . PHE A 1 152 ? 3.597 -8.310 -0.107 1.00 96.81 152 PHE A C 1
ATOM 1154 O O . PHE A 1 152 ? 2.443 -8.743 -0.081 1.00 96.81 152 PHE A O 1
ATOM 1161 N N . GLU A 1 153 ? 4.065 -7.583 -1.107 1.00 97.56 153 GLU A N 1
ATOM 1162 C CA . GLU A 1 153 ? 3.246 -7.079 -2.198 1.00 97.56 153 GLU A CA 1
ATOM 1163 C C . GLU A 1 153 ? 3.642 -7.799 -3.477 1.00 97.56 153 GLU A C 1
ATOM 1165 O O . GLU A 1 153 ? 4.638 -7.468 -4.114 1.00 97.56 153 GLU A O 1
ATOM 1170 N N . TYR A 1 154 ? 2.877 -8.824 -3.830 1.00 97.38 154 TYR A N 1
ATOM 1171 C CA . TYR A 1 154 ? 3.078 -9.578 -5.057 1.00 97.38 154 TYR A CA 1
ATOM 1172 C C . TYR A 1 154 ? 2.387 -8.845 -6.199 1.00 97.38 154 TYR A C 1
ATOM 1174 O O . TYR A 1 154 ? 1.160 -8.739 -6.219 1.00 97.38 154 TYR A O 1
ATOM 1182 N N . VAL A 1 155 ? 3.175 -8.345 -7.140 1.00 97.50 155 VAL A N 1
ATOM 1183 C CA . VAL A 1 155 ? 2.706 -7.506 -8.240 1.00 97.50 155 VAL A CA 1
ATOM 1184 C C . VAL A 1 155 ? 2.819 -8.283 -9.539 1.00 97.50 155 VAL A C 1
ATOM 1186 O O . VAL A 1 155 ? 3.868 -8.856 -9.831 1.00 97.50 155 VAL A O 1
ATOM 1189 N N . LYS A 1 156 ? 1.746 -8.276 -10.330 1.00 97.81 156 LYS A N 1
ATOM 1190 C CA . LYS A 1 156 ? 1.715 -8.759 -11.707 1.00 97.81 156 LYS A CA 1
ATOM 1191 C C . LYS A 1 156 ? 1.388 -7.596 -12.642 1.00 97.81 156 LYS A C 1
ATOM 1193 O O . LYS A 1 156 ? 0.282 -7.060 -12.610 1.00 97.81 156 LYS A O 1
ATOM 1198 N N . LEU A 1 157 ? 2.359 -7.219 -13.466 1.00 97.38 157 LEU A N 1
ATOM 1199 C CA . LEU A 1 157 ? 2.233 -6.141 -14.439 1.00 97.38 157 LEU A CA 1
ATOM 1200 C C . LEU A 1 157 ? 1.397 -6.572 -15.647 1.00 97.38 157 LEU A C 1
ATOM 1202 O O . LEU A 1 157 ? 1.427 -7.739 -16.043 1.00 97.38 157 LEU A O 1
ATOM 1206 N N . GLN A 1 158 ? 0.710 -5.610 -16.265 1.00 96.94 158 GLN A N 1
ATOM 1207 C CA . GLN A 1 158 ? 0.034 -5.807 -17.557 1.00 96.94 158 GLN A CA 1
ATOM 1208 C C . GLN A 1 158 ? 1.033 -6.137 -18.673 1.00 96.94 158 GLN A C 1
ATOM 1210 O O . GLN A 1 158 ? 0.744 -6.935 -19.560 1.00 96.94 158 GLN A O 1
ATOM 1215 N N . GLN A 1 159 ? 2.217 -5.529 -18.606 1.00 94.50 159 GLN A N 1
ATOM 1216 C CA . GLN A 1 159 ? 3.310 -5.703 -19.553 1.00 94.50 159 GLN A CA 1
ATOM 1217 C C . GLN A 1 159 ? 4.651 -5.612 -18.825 1.00 94.50 159 GLN A C 1
ATOM 1219 O O . GLN A 1 159 ? 4.745 -4.966 -17.780 1.00 94.50 159 GLN A O 1
ATOM 1224 N N . ALA A 1 160 ? 5.681 -6.256 -19.370 1.00 92.62 160 ALA A N 1
ATOM 1225 C CA . ALA A 1 160 ? 7.037 -6.110 -18.853 1.00 92.62 160 ALA A CA 1
ATOM 1226 C C . ALA A 1 160 ? 7.489 -4.644 -18.973 1.00 92.62 160 ALA A C 1
ATOM 1228 O O . ALA A 1 160 ? 7.115 -3.948 -19.920 1.00 92.62 160 ALA A O 1
ATOM 1229 N N . VAL A 1 161 ? 8.273 -4.180 -18.002 1.00 89.69 161 VAL A N 1
ATOM 1230 C CA . VAL A 1 161 ? 8.792 -2.810 -17.951 1.00 89.69 161 VAL A CA 1
ATOM 1231 C C . VAL A 1 161 ? 10.291 -2.878 -17.704 1.00 89.69 161 VAL A C 1
ATOM 1233 O O . VAL A 1 161 ? 10.730 -3.489 -16.731 1.00 89.69 161 VAL A O 1
ATOM 1236 N N . ASP A 1 162 ? 11.064 -2.219 -18.565 1.00 88.69 162 ASP A N 1
ATOM 1237 C CA . ASP A 1 162 ? 12.488 -2.010 -18.325 1.00 88.69 162 ASP A CA 1
ATOM 1238 C C . ASP A 1 162 ? 12.668 -0.920 -17.260 1.00 88.69 162 ASP A C 1
ATOM 1240 O O . ASP A 1 162 ? 12.359 0.248 -17.492 1.00 88.69 162 ASP A O 1
ATOM 1244 N N . LEU A 1 163 ? 13.133 -1.309 -16.070 1.00 89.12 163 LEU A N 1
ATOM 1245 C CA . LEU A 1 163 ? 13.382 -0.377 -14.967 1.00 89.12 163 LEU A CA 1
ATOM 1246 C C . LEU A 1 163 ? 14.750 0.306 -15.048 1.00 89.12 163 LEU A C 1
ATOM 1248 O O . LEU A 1 163 ? 14.971 1.272 -14.318 1.00 89.12 163 LEU A O 1
ATOM 1252 N N . ALA A 1 164 ? 15.670 -0.164 -15.898 1.00 89.00 164 ALA A N 1
ATOM 1253 C CA . ALA A 1 164 ? 17.032 0.365 -15.951 1.00 89.00 164 ALA A CA 1
ATOM 1254 C C . ALA A 1 164 ? 17.097 1.885 -16.224 1.00 89.00 164 ALA A C 1
ATOM 1256 O O . ALA A 1 164 ? 17.879 2.559 -15.549 1.00 89.00 164 ALA A O 1
ATOM 1257 N N . PRO A 1 165 ? 16.265 2.468 -17.114 1.00 91.69 165 PRO A N 1
ATOM 1258 C CA . PRO A 1 165 ? 16.245 3.914 -17.348 1.00 91.69 165 PRO A CA 1
ATOM 1259 C C . PRO A 1 165 ? 15.679 4.731 -16.179 1.00 91.69 165 PRO A C 1
ATOM 1261 O O . PRO A 1 165 ? 15.897 5.938 -16.124 1.00 91.69 165 PRO A O 1
ATOM 1264 N N . HIS A 1 166 ? 14.951 4.085 -15.267 1.00 92.88 166 HIS A N 1
ATOM 1265 C CA . HIS A 1 166 ? 14.212 4.725 -14.177 1.00 92.88 166 HIS A CA 1
ATOM 1266 C C . HIS A 1 166 ? 14.924 4.607 -12.825 1.00 92.88 166 HIS A C 1
ATOM 1268 O O . HIS A 1 166 ? 14.387 5.015 -11.799 1.00 92.88 166 HIS A O 1
ATOM 1274 N N . VAL A 1 167 ? 16.135 4.045 -12.784 1.00 91.62 167 VAL A N 1
ATOM 1275 C CA . VAL A 1 167 ? 16.917 3.937 -11.546 1.00 91.62 167 VAL A CA 1
ATOM 1276 C C . VAL A 1 167 ? 17.179 5.330 -10.967 1.00 91.62 167 VAL A C 1
ATOM 1278 O O . VAL A 1 167 ? 17.706 6.209 -11.646 1.00 91.62 167 VAL A O 1
ATOM 1281 N N . GLY A 1 168 ? 16.836 5.517 -9.690 1.00 90.56 168 GLY A N 1
ATOM 1282 C CA . GLY A 1 168 ? 16.917 6.811 -9.001 1.00 90.56 168 GLY A CA 1
ATOM 1283 C C . GLY A 1 168 ? 15.661 7.681 -9.128 1.00 90.56 168 GLY A C 1
ATOM 1284 O O . GLY A 1 168 ? 15.555 8.688 -8.428 1.00 90.56 168 GLY A O 1
ATOM 1285 N N . GLU A 1 169 ? 14.697 7.290 -9.963 1.00 95.25 169 GLU A N 1
ATOM 1286 C CA . GLU A 1 169 ? 13.352 7.866 -9.969 1.00 95.25 169 GLU A CA 1
ATOM 1287 C C . GLU A 1 169 ? 12.486 7.235 -8.867 1.00 95.25 169 GLU A C 1
ATOM 1289 O O . GLU A 1 169 ? 12.813 6.194 -8.278 1.00 95.25 169 GLU A O 1
ATOM 1294 N N . LEU A 1 170 ? 11.359 7.881 -8.584 1.00 96.06 170 LEU A N 1
ATOM 1295 C CA . LEU A 1 170 ? 10.296 7.311 -7.775 1.00 96.06 170 LEU A CA 1
ATOM 1296 C C . LEU A 1 170 ? 9.302 6.593 -8.684 1.00 96.06 170 LEU A C 1
ATOM 1298 O O . LEU A 1 170 ? 8.946 7.090 -9.750 1.00 96.06 170 LEU A O 1
ATOM 1302 N N . GLY A 1 171 ? 8.846 5.422 -8.253 1.00 96.62 171 GLY A N 1
ATOM 1303 C CA . GLY A 1 171 ? 7.806 4.653 -8.919 1.00 96.62 171 GLY A CA 1
ATOM 1304 C C . GLY A 1 171 ? 6.600 4.441 -8.009 1.00 96.62 171 GLY A C 1
ATOM 1305 O O . GLY A 1 171 ? 6.759 4.084 -6.841 1.00 96.62 171 GLY A O 1
ATOM 1306 N N . SER A 1 172 ? 5.397 4.594 -8.560 1.00 97.50 172 SER A N 1
ATOM 1307 C CA . SER A 1 172 ? 4.136 4.201 -7.925 1.00 97.50 172 SER A CA 1
ATOM 1308 C C . SER A 1 172 ? 3.481 3.082 -8.716 1.00 97.50 172 SER A C 1
ATOM 1310 O O . SER A 1 172 ? 3.326 3.172 -9.933 1.00 97.50 172 SER A O 1
ATOM 1312 N N . ILE A 1 173 ? 3.073 2.029 -8.013 1.00 98.19 173 ILE A N 1
ATOM 1313 C CA . ILE A 1 173 ? 2.372 0.889 -8.603 1.00 98.19 173 ILE A CA 1
ATOM 1314 C C . ILE A 1 173 ? 0.870 1.102 -8.426 1.00 98.19 173 ILE A C 1
ATOM 1316 O O . ILE A 1 173 ? 0.404 1.310 -7.307 1.00 98.19 173 ILE A O 1
ATOM 1320 N N . THR A 1 174 ? 0.102 1.001 -9.508 1.00 98.62 174 THR A N 1
ATOM 1321 C CA . THR A 1 174 ? -1.369 0.969 -9.459 1.00 98.62 174 THR A CA 1
ATOM 1322 C C . THR A 1 174 ? -1.875 -0.294 -10.133 1.00 98.62 174 THR A C 1
ATOM 1324 O O . THR A 1 174 ? -1.373 -0.663 -11.188 1.00 98.62 174 THR A O 1
ATOM 1327 N N . GLY A 1 175 ? -2.861 -0.968 -9.544 1.00 98.56 175 GLY A N 1
ATOM 1328 C CA . GLY A 1 175 ? -3.439 -2.186 -10.116 1.00 98.56 175 GLY A CA 1
ATOM 1329 C C . GLY A 1 175 ? -4.682 -2.657 -9.370 1.00 98.56 175 GLY A C 1
ATOM 1330 O O . GLY A 1 175 ? -5.191 -1.967 -8.486 1.00 98.56 175 GLY A O 1
ATOM 1331 N N . THR A 1 176 ? -5.171 -3.848 -9.708 1.00 98.75 176 THR A N 1
ATOM 1332 C CA . THR A 1 176 ? -6.364 -4.440 -9.093 1.00 98.75 176 THR A CA 1
ATOM 1333 C C . THR A 1 176 ? -5.975 -5.410 -7.989 1.00 98.75 176 THR A C 1
ATOM 1335 O O . THR A 1 176 ? -5.230 -6.366 -8.200 1.00 98.75 176 THR A O 1
ATOM 1338 N N . LEU A 1 177 ? -6.525 -5.212 -6.794 1.00 98.56 177 LEU A N 1
ATOM 1339 C CA . LEU A 1 177 ? -6.264 -6.084 -5.661 1.00 98.56 177 LEU A CA 1
ATOM 1340 C C . LEU A 1 177 ? -6.975 -7.429 -5.837 1.00 98.56 177 LEU A C 1
ATOM 1342 O O . LEU A 1 177 ? -8.183 -7.546 -5.635 1.00 98.56 177 LEU A O 1
ATOM 1346 N N . ARG A 1 178 ? -6.225 -8.473 -6.180 1.00 98.44 178 ARG A N 1
ATOM 1347 C CA . ARG A 1 178 ? -6.756 -9.827 -6.366 1.00 98.44 178 ARG A CA 1
ATOM 1348 C C . ARG A 1 178 ? -7.022 -10.524 -5.040 1.00 98.44 178 ARG A C 1
ATOM 1350 O O . ARG A 1 178 ? -7.991 -11.266 -4.906 1.00 98.44 178 ARG A O 1
ATOM 1357 N N . LYS A 1 179 ? -6.115 -10.365 -4.076 1.00 97.88 179 LYS A N 1
ATOM 1358 C CA . LYS A 1 179 ? -6.139 -11.153 -2.840 1.00 97.88 179 LYS A CA 1
ATOM 1359 C C . LYS A 1 179 ? -5.416 -10.428 -1.710 1.00 97.88 179 LYS A C 1
ATOM 1361 O O . LYS A 1 179 ? -4.405 -9.771 -1.943 1.00 97.88 179 LYS A O 1
ATOM 1366 N N . ILE A 1 180 ? -5.928 -10.591 -0.494 1.00 97.94 180 ILE A N 1
ATOM 1367 C CA . ILE A 1 180 ? -5.318 -10.140 0.760 1.00 97.94 180 ILE A CA 1
ATOM 1368 C C . ILE A 1 180 ? -5.365 -11.324 1.714 1.00 97.94 180 ILE A C 1
ATOM 1370 O O . ILE A 1 180 ? -6.436 -11.895 1.917 1.00 97.94 180 ILE A O 1
ATOM 1374 N N . GLU A 1 181 ? -4.234 -11.691 2.302 1.00 96.31 181 GLU A N 1
ATOM 1375 C CA . GLU A 1 181 ? -4.186 -12.767 3.287 1.00 96.31 181 GLU A CA 1
ATOM 1376 C C . GLU A 1 181 ? -3.228 -12.431 4.420 1.00 96.31 181 GLU A C 1
ATOM 1378 O O . GLU A 1 181 ? -2.117 -11.963 4.156 1.00 96.31 181 GLU A O 1
ATOM 1383 N N . PRO A 1 182 ? -3.580 -12.764 5.672 1.00 96.00 182 PRO A N 1
ATOM 1384 C CA . PRO A 1 182 ? -2.587 -12.882 6.722 1.00 96.00 182 PRO A CA 1
ATOM 1385 C C . PRO A 1 182 ? -1.441 -13.804 6.291 1.00 96.00 182 PRO A C 1
ATOM 1387 O O . PRO A 1 182 ? -1.604 -14.746 5.498 1.00 96.00 182 PRO A O 1
ATOM 1390 N N . ASN A 1 183 ? -0.260 -13.559 6.840 1.00 91.56 183 ASN A N 1
ATOM 1391 C CA . ASN A 1 183 ? 0.821 -14.524 6.736 1.00 91.56 183 ASN A CA 1
ATOM 1392 C C . ASN A 1 183 ? 0.385 -15.848 7.411 1.00 91.56 183 ASN A C 1
ATOM 1394 O O . ASN A 1 183 ? -0.307 -15.784 8.432 1.00 91.56 183 ASN A O 1
ATOM 1398 N N . PRO A 1 184 ? 0.734 -17.047 6.895 1.00 89.50 184 PRO A N 1
ATOM 1399 C CA . PRO A 1 184 ? 0.158 -18.310 7.374 1.00 89.50 184 PRO A CA 1
ATOM 1400 C C . PRO A 1 184 ? 0.375 -18.566 8.867 1.00 89.50 184 PRO A C 1
ATOM 1402 O O . PRO A 1 184 ? -0.482 -19.139 9.532 1.00 89.50 184 PRO A O 1
ATOM 1405 N N . A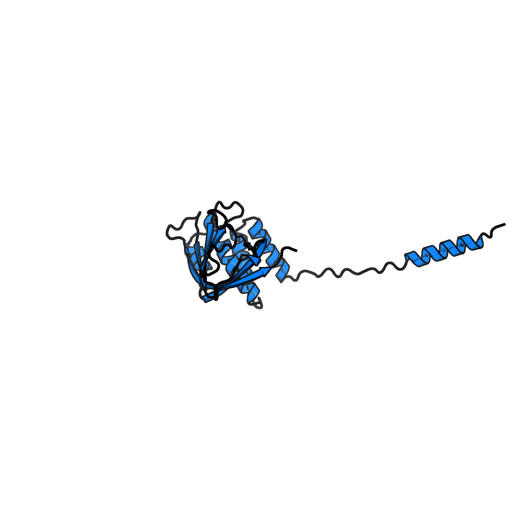SN A 1 185 ? 1.502 -18.101 9.405 1.00 91.06 185 ASN A N 1
ATOM 1406 C CA . ASN A 1 185 ? 1.840 -18.215 10.822 1.00 91.06 185 ASN A CA 1
ATOM 1407 C C . ASN A 1 185 ? 1.203 -17.128 11.708 1.00 91.06 185 ASN A C 1
ATOM 1409 O O . ASN A 1 185 ? 1.471 -17.112 12.905 1.00 91.06 185 ASN A O 1
ATOM 1413 N N . LYS A 1 186 ? 0.414 -16.203 11.136 1.00 91.31 186 LYS A N 1
ATOM 1414 C CA . LYS A 1 186 ? -0.151 -15.026 11.819 1.00 91.31 186 LYS A CA 1
ATOM 1415 C C . LYS A 1 186 ? 0.899 -14.264 12.646 1.00 91.31 186 LYS A C 1
ATOM 1417 O O . LYS A 1 186 ? 0.648 -13.839 13.772 1.00 91.31 186 LYS A O 1
ATOM 1422 N N . SER A 1 187 ? 2.102 -14.108 12.093 1.00 95.00 187 SER A N 1
ATOM 1423 C CA . SER A 1 187 ? 3.183 -13.365 12.739 1.00 95.00 187 SER A CA 1
ATOM 1424 C C . SER A 1 187 ? 2.860 -11.874 12.825 1.00 95.00 187 SER A C 1
ATOM 1426 O O . SER A 1 187 ? 2.443 -11.262 11.847 1.00 95.00 187 SER A O 1
ATOM 1428 N N . ARG A 1 188 ? 3.124 -11.261 13.982 1.00 96.25 188 ARG A N 1
ATOM 1429 C CA . ARG A 1 188 ? 3.075 -9.797 14.136 1.00 96.25 188 ARG A CA 1
ATOM 1430 C C . ARG A 1 188 ? 4.285 -9.088 13.521 1.00 96.25 188 ARG A C 1
ATOM 1432 O O . ARG A 1 188 ? 4.194 -7.907 13.227 1.00 96.25 188 ARG A O 1
ATOM 1439 N N . ALA A 1 189 ? 5.384 -9.804 13.281 1.00 95.44 189 ALA A N 1
ATOM 1440 C CA . ALA A 1 189 ? 6.559 -9.264 12.594 1.00 95.44 189 ALA A CA 1
ATOM 1441 C C . ALA A 1 189 ? 6.426 -9.317 11.060 1.00 95.44 189 ALA A C 1
ATOM 1443 O O . ALA A 1 189 ? 7.042 -8.520 10.361 1.00 95.44 189 ALA A O 1
ATOM 1444 N N . LEU A 1 190 ? 5.635 -10.266 10.546 1.00 96.12 190 LEU A N 1
ATOM 1445 C CA . LEU A 1 190 ? 5.396 -10.514 9.123 1.00 96.12 190 LEU A CA 1
ATOM 1446 C C . LEU A 1 190 ? 3.884 -10.654 8.913 1.00 96.12 190 LEU A C 1
ATOM 1448 O O . LEU A 1 190 ? 3.354 -11.760 9.046 1.00 96.12 190 LEU A O 1
ATOM 1452 N N . VAL A 1 191 ? 3.191 -9.545 8.658 1.00 97.56 191 VAL A N 1
ATOM 1453 C CA . VAL A 1 191 ? 1.748 -9.466 8.941 1.00 97.56 191 VAL A CA 1
ATOM 1454 C C . VAL A 1 191 ? 0.881 -10.023 7.816 1.00 97.56 191 VAL A C 1
ATOM 1456 O O . VAL A 1 191 ? 0.076 -10.929 8.055 1.00 97.56 191 VAL A O 1
ATOM 1459 N N . LEU A 1 192 ? 1.013 -9.507 6.591 1.00 97.31 192 LEU A N 1
ATOM 1460 C CA . LEU A 1 192 ? 0.144 -9.908 5.483 1.00 97.31 192 LEU A CA 1
ATOM 1461 C C . LEU A 1 192 ? 0.862 -10.020 4.140 1.00 97.31 192 LEU A C 1
ATOM 1463 O O . LEU A 1 192 ? 2.003 -9.597 3.954 1.00 97.31 192 LEU A O 1
ATOM 1467 N N . ARG A 1 193 ? 0.147 -10.617 3.191 1.00 97.81 193 ARG A N 1
ATOM 1468 C CA . ARG A 1 193 ? 0.498 -10.722 1.779 1.00 97.81 193 ARG A CA 1
ATOM 1469 C C . ARG A 1 193 ? -0.654 -10.139 0.966 1.00 97.81 193 ARG A C 1
ATOM 1471 O O . ARG A 1 193 ? -1.807 -10.524 1.179 1.00 97.81 193 ARG A O 1
ATOM 1478 N N . ILE A 1 194 ? -0.350 -9.237 0.040 1.00 98.44 194 ILE A N 1
ATOM 1479 C CA . ILE A 1 194 ? -1.299 -8.760 -0.967 1.00 98.44 194 ILE A CA 1
ATOM 1480 C C . ILE A 1 194 ? -0.857 -9.178 -2.358 1.00 98.44 194 ILE A C 1
ATOM 1482 O O . ILE A 1 194 ? 0.332 -9.298 -2.637 1.00 98.44 194 ILE A O 1
ATOM 1486 N N . TYR A 1 195 ? -1.838 -9.389 -3.223 1.00 98.62 195 TYR A N 1
ATOM 1487 C CA . TYR A 1 195 ? -1.634 -9.766 -4.611 1.00 98.62 195 TYR A CA 1
ATOM 1488 C C . TYR A 1 195 ? -2.352 -8.757 -5.492 1.00 98.62 195 TYR A C 1
ATOM 1490 O O . TYR A 1 195 ? -3.562 -8.566 -5.342 1.00 98.62 195 TYR A O 1
ATOM 1498 N N . ILE A 1 196 ? -1.600 -8.116 -6.374 1.00 98.75 196 ILE A N 1
ATOM 1499 C CA . ILE A 1 196 ? -2.057 -7.036 -7.238 1.00 98.75 196 ILE A CA 1
ATOM 1500 C C . ILE A 1 196 ? -1.838 -7.488 -8.676 1.00 98.75 196 ILE A C 1
ATOM 1502 O O . ILE A 1 196 ? -0.704 -7.735 -9.081 1.00 98.75 196 ILE A O 1
ATOM 1506 N N . ASP A 1 197 ? -2.928 -7.596 -9.423 1.00 98.56 197 ASP A N 1
ATOM 1507 C CA . ASP A 1 197 ? -2.923 -7.963 -10.834 1.00 98.56 197 ASP A CA 1
ATOM 1508 C C . ASP A 1 197 ? -3.180 -6.722 -11.701 1.00 98.56 197 ASP A C 1
ATOM 1510 O O . ASP A 1 197 ? -3.562 -5.659 -11.201 1.00 98.56 197 ASP A O 1
ATOM 1514 N N . ASP A 1 198 ? -2.957 -6.865 -13.008 1.00 97.88 198 ASP A N 1
ATOM 1515 C CA . ASP A 1 198 ? -3.146 -5.820 -14.017 1.00 97.88 198 ASP A CA 1
ATOM 1516 C C . ASP A 1 198 ? -2.460 -4.498 -13.650 1.00 97.88 198 ASP A C 1
ATOM 1518 O O . ASP A 1 198 ? -2.996 -3.413 -13.888 1.00 97.88 198 ASP A O 1
ATOM 1522 N N . ALA A 1 199 ? -1.270 -4.596 -13.055 1.00 98.25 199 ALA A N 1
ATOM 1523 C CA . ALA A 1 199 ? -0.564 -3.450 -12.518 1.00 98.25 199 ALA A CA 1
ATOM 1524 C C . ALA A 1 199 ? 0.208 -2.661 -13.587 1.00 98.25 199 ALA A C 1
ATOM 1526 O O . ALA A 1 199 ? 0.735 -3.219 -14.555 1.00 98.25 199 ALA A O 1
ATOM 1527 N N . THR A 1 200 ? 0.325 -1.359 -13.360 1.00 97.62 200 THR A N 1
ATOM 1528 C CA . THR A 1 200 ? 1.188 -0.428 -14.092 1.00 97.62 200 THR A CA 1
ATOM 1529 C C . THR A 1 200 ? 2.087 0.323 -13.111 1.00 97.62 200 THR A C 1
ATOM 1531 O O . THR A 1 200 ? 1.804 0.375 -11.910 1.00 97.62 200 THR A O 1
ATOM 1534 N N . ILE A 1 201 ? 3.188 0.887 -13.616 1.00 96.62 201 ILE A N 1
ATOM 1535 C CA . ILE A 1 201 ? 4.113 1.713 -12.833 1.00 96.62 201 ILE A CA 1
ATOM 1536 C C . ILE A 1 201 ? 4.135 3.115 -13.441 1.00 96.62 201 ILE A C 1
ATOM 1538 O O . ILE A 1 201 ? 4.384 3.266 -14.636 1.00 96.62 201 ILE A O 1
ATOM 1542 N N . ALA A 1 202 ? 3.865 4.125 -12.619 1.00 96.56 202 ALA A N 1
ATOM 1543 C CA . ALA A 1 202 ? 4.072 5.526 -12.961 1.00 96.56 202 ALA A CA 1
ATOM 1544 C C . ALA A 1 202 ? 5.397 5.996 -12.357 1.00 96.56 202 ALA A C 1
ATOM 1546 O O . ALA A 1 202 ? 5.635 5.761 -11.172 1.00 96.56 202 ALA A O 1
ATOM 1547 N N . PHE A 1 203 ? 6.231 6.657 -13.159 1.00 95.62 203 PHE A N 1
ATOM 1548 C CA . PHE A 1 203 ? 7.531 7.168 -12.729 1.00 95.62 203 PHE A CA 1
ATOM 1549 C C . PHE A 1 203 ? 7.509 8.689 -12.572 1.00 95.62 203 PHE A C 1
ATOM 1551 O O . PHE A 1 203 ? 6.900 9.398 -13.377 1.00 95.62 203 PHE A O 1
ATOM 1558 N N . SER A 1 204 ? 8.191 9.192 -11.548 1.00 93.00 204 SER A N 1
ATOM 1559 C CA . SER A 1 204 ? 8.377 10.618 -11.298 1.00 93.00 204 SER A CA 1
ATOM 1560 C C . SER A 1 204 ? 9.817 10.909 -10.874 1.00 93.00 204 SER A C 1
ATOM 1562 O O . SER A 1 204 ? 10.459 10.142 -10.153 1.00 93.00 204 SER A O 1
ATOM 1564 N N . LYS A 1 205 ? 10.359 12.035 -11.347 1.00 83.94 205 LYS A N 1
ATOM 1565 C CA . LYS A 1 205 ? 11.708 12.476 -10.978 1.00 83.94 205 LYS A CA 1
ATOM 1566 C C . LYS A 1 205 ? 11.679 13.152 -9.612 1.00 83.94 205 LYS A C 1
ATOM 1568 O O . LYS A 1 205 ? 10.763 13.925 -9.332 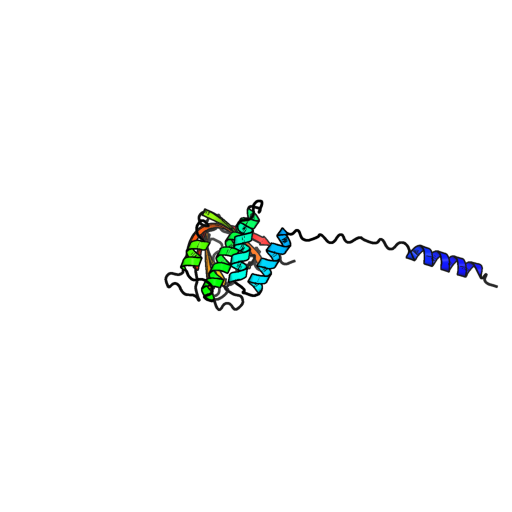1.00 83.94 205 LYS A O 1
ATOM 1573 N N . HIS A 1 206 ? 12.713 12.926 -8.804 1.00 60.38 206 HIS A N 1
ATOM 1574 C CA . HIS A 1 206 ? 12.999 13.805 -7.672 1.00 60.38 206 HIS A CA 1
ATOM 1575 C C . HIS A 1 206 ? 13.176 15.238 -8.202 1.00 60.38 206 HIS A C 1
ATOM 1577 O O . HIS A 1 206 ? 14.011 15.472 -9.077 1.00 60.38 206 HIS A O 1
ATOM 1583 N N . SER A 1 207 ? 12.332 16.156 -7.724 1.00 43.88 207 SER A N 1
ATOM 1584 C CA . SER A 1 207 ? 12.500 17.601 -7.927 1.00 43.88 207 SER A CA 1
ATOM 1585 C C . SER A 1 207 ? 13.529 18.150 -6.949 1.00 43.88 207 SER A C 1
ATOM 1587 O O . SER A 1 207 ? 13.540 17.655 -5.798 1.00 43.88 207 SER A O 1
#

Foldseek 3Di:
DPDPVVVVVVVVVVVVVVPPPPPPPPPPPDPDPLRVLVVVLVVCQVVLVLVVSLVSLLVSLPDPPQDLQSNQASLVSNLQSLLSCCLVVVDPVVCNCVSNPPLAQGKHKADWAAEAADPDPQPARHDYDVDQQDQWDWHFHAGPVSQATSEIEIGGEPGRHDCPVQHQWIKMKMAGWHDKAFDPVCHSRHGIYTYGYHIDIDTDHDD

Secondary structure (DSSP, 8-state):
---HHHHHHHHHHHHHHTT----------PPPHHHHHHHHHHHHHHTT-HHHHHHHHHHHHTSTT--HHHHHHHHHHHHHHHHHHHHTTSS-HHHHHHHTTT-TTSEEEPPPEEB-S---TT-TTSB--SSTT-SEEEEEEE-TTSSSEEEEEEEEESS----GGGTTSEEEEEEEEEEEEE-TT--SSEEEEEEEEEEEEEEE---

Radius of gyration: 25.67 Å; Cα contacts (8 Å, |Δi|>4): 344; chains: 1; bounding box: 45×97×38 Å